Protein AF-A0A8B7JRN9-F1 (afdb_monomer)

Mean predicted aligned error: 21.12 Å

Sequence (255 aa):
LVARPDVVEMHDVTAQDPKLLVHLKATRNSVPVPRHWCFKRKYLQGKRGIEKPPFELPDFIKRTGIQEMREALQEKEEQKTMKSKMREKVRPKMGKIDIDYQKLHDAFFKWQTKPKLTIHGDLYYEHPHHPPTPPHSSETPQLFTVVPEKRTATVGTAMMGSTHIYDMSAVMGRKGPVAEAQGVEVALAPEELELDPTAMTQKYEEHVREQQAQVEKEDFSDMVAEHAAKQKQKKRKAQPQDARGGGKKYKEFKF

Structure (mmCIF, N/CA/C/O backbone):
data_AF-A0A8B7JRN9-F1
#
_entry.id   AF-A0A8B7JRN9-F1
#
loop_
_atom_site.group_PDB
_atom_site.id
_atom_site.type_symbol
_atom_site.label_atom_id
_atom_site.label_alt_id
_atom_site.label_comp_id
_atom_site.label_asym_id
_atom_site.label_entity_id
_atom_site.label_seq_id
_atom_site.pdbx_PDB_ins_code
_atom_site.Cartn_x
_atom_site.Cartn_y
_atom_site.Cartn_z
_atom_site.occupancy
_atom_site.B_iso_or_equiv
_atom_site.auth_seq_id
_atom_site.auth_comp_id
_atom_site.auth_asym_id
_atom_site.auth_atom_id
_atom_site.pdbx_PDB_model_num
ATOM 1 N N . LEU A 1 1 ? 22.068 0.921 -34.828 1.00 73.38 1 LEU A N 1
ATOM 2 C CA . LEU A 1 1 ? 22.711 1.381 -33.571 1.00 73.38 1 LEU A CA 1
ATOM 3 C C . LEU A 1 1 ? 22.083 0.737 -32.337 1.00 73.38 1 LEU A C 1
ATOM 5 O O . LEU A 1 1 ? 22.840 0.301 -31.486 1.00 73.38 1 LEU A O 1
ATOM 9 N N . VAL A 1 2 ? 20.753 0.610 -32.250 1.00 79.69 2 VAL A N 1
ATOM 10 C CA . VAL A 1 2 ? 20.065 -0.096 -31.151 1.00 79.69 2 VAL A CA 1
ATOM 11 C C . VAL A 1 2 ? 18.971 -0.996 -31.737 1.00 79.69 2 VAL A C 1
ATOM 13 O O . VAL A 1 2 ? 18.288 -0.575 -32.665 1.00 79.69 2 VAL A O 1
ATOM 16 N N . ALA A 1 3 ? 18.820 -2.223 -31.225 1.00 84.25 3 ALA A N 1
ATOM 17 C CA . ALA A 1 3 ? 17.81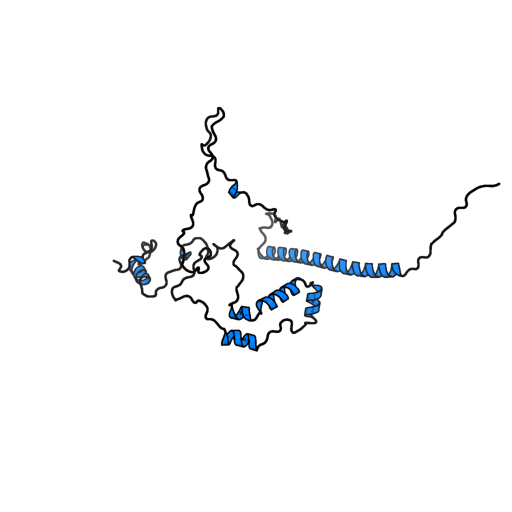6 -3.190 -31.697 1.00 84.25 3 ALA A CA 1
ATOM 18 C C . ALA A 1 3 ? 16.391 -2.903 -31.178 1.00 84.25 3 ALA A C 1
ATOM 20 O O . ALA A 1 3 ? 15.412 -3.269 -31.820 1.00 84.25 3 ALA A O 1
ATOM 21 N N . ARG A 1 4 ? 16.287 -2.241 -30.020 1.00 85.81 4 ARG A N 1
ATOM 22 C CA . ARG A 1 4 ? 15.047 -1.851 -29.339 1.00 85.81 4 ARG A CA 1
ATOM 23 C C . ARG A 1 4 ? 15.038 -0.341 -29.058 1.00 85.81 4 ARG A C 1
ATOM 25 O O . ARG A 1 4 ? 15.559 0.078 -28.029 1.00 85.81 4 ARG A O 1
ATOM 32 N N . PRO A 1 5 ? 14.558 0.498 -29.993 1.00 89.56 5 PRO A N 1
ATOM 33 C CA . PRO A 1 5 ? 14.546 1.952 -29.813 1.00 89.56 5 PRO A CA 1
ATOM 34 C C . PRO A 1 5 ? 13.444 2.444 -28.856 1.00 89.56 5 PRO A C 1
ATOM 36 O O . PRO A 1 5 ? 13.498 3.582 -28.407 1.00 89.56 5 PRO A O 1
ATOM 39 N N . ASP A 1 6 ? 12.470 1.596 -28.520 1.00 90.44 6 ASP A N 1
ATOM 40 C CA . ASP A 1 6 ? 11.339 1.865 -27.622 1.00 90.44 6 ASP A CA 1
ATOM 41 C C . ASP A 1 6 ? 11.748 2.173 -26.174 1.00 90.44 6 ASP A C 1
ATOM 43 O O . ASP A 1 6 ? 11.039 2.890 -25.474 1.00 90.44 6 ASP A O 1
ATOM 47 N N . VAL A 1 7 ? 12.892 1.651 -25.725 1.00 90.12 7 VAL A N 1
ATOM 48 C CA . VAL A 1 7 ? 13.380 1.819 -24.343 1.00 90.12 7 VAL A CA 1
ATOM 49 C C . VAL A 1 7 ? 14.271 3.050 -24.147 1.00 90.12 7 VAL A C 1
ATOM 51 O O . VAL A 1 7 ? 14.764 3.277 -23.042 1.00 90.12 7 VAL A O 1
ATOM 54 N N . VAL A 1 8 ? 14.525 3.811 -25.214 1.00 91.69 8 VAL A N 1
ATOM 55 C CA . VAL A 1 8 ? 15.420 4.972 -25.185 1.00 91.69 8 VAL A CA 1
ATOM 56 C C . VAL A 1 8 ? 14.672 6.182 -24.634 1.00 91.69 8 VAL A C 1
ATOM 58 O O . VAL A 1 8 ? 13.650 6.602 -25.174 1.00 91.69 8 VAL A O 1
ATOM 61 N N . GLU A 1 9 ? 15.206 6.772 -23.573 1.00 91.75 9 GLU A N 1
ATOM 62 C CA . GLU A 1 9 ? 14.661 7.961 -22.924 1.00 91.75 9 GLU A CA 1
ATOM 63 C C . GLU A 1 9 ? 15.524 9.196 -23.210 1.00 91.75 9 GLU A C 1
ATOM 65 O O . GLU A 1 9 ? 16.714 9.104 -23.510 1.00 91.75 9 GLU A O 1
ATOM 70 N N . MET A 1 10 ? 14.939 10.389 -23.050 1.00 90.88 10 MET A N 1
ATOM 71 C CA . MET A 1 10 ? 15.635 11.663 -23.284 1.00 90.88 10 MET A CA 1
ATOM 72 C C . MET A 1 10 ? 16.911 11.817 -22.442 1.00 90.88 10 MET A C 1
ATOM 74 O O . MET A 1 10 ? 17.856 12.464 -22.875 1.00 90.88 10 MET A O 1
ATOM 78 N N . HIS A 1 11 ? 16.957 11.231 -21.244 1.00 91.88 11 HIS A N 1
ATOM 79 C CA . HIS A 1 11 ? 18.109 11.340 -20.346 1.00 91.88 11 HIS A CA 1
ATOM 80 C C . HIS A 1 11 ? 19.284 10.432 -20.754 1.00 91.88 11 HIS A C 1
ATOM 82 O O . HIS A 1 11 ? 20.419 10.690 -20.349 1.00 91.88 11 HIS A O 1
ATOM 88 N N . ASP A 1 12 ? 19.052 9.421 -21.600 1.00 92.25 12 ASP A N 1
ATOM 89 C CA . ASP A 1 12 ? 20.058 8.407 -21.945 1.00 92.25 12 ASP A CA 1
ATOM 90 C C . ASP A 1 12 ? 21.217 8.972 -22.769 1.00 92.25 12 ASP A C 1
ATOM 92 O O . ASP A 1 12 ? 22.336 8.475 -22.676 1.00 92.25 12 ASP A O 1
ATOM 96 N N . VAL A 1 13 ? 20.988 10.059 -23.516 1.00 91.12 13 VAL A N 1
ATOM 97 C CA . VAL A 1 13 ? 22.035 10.741 -24.301 1.00 91.12 13 VAL A CA 1
ATOM 98 C C . VAL A 1 13 ? 23.103 11.407 -23.431 1.00 91.12 13 VAL A C 1
ATOM 100 O O . VAL A 1 13 ? 24.188 11.700 -23.923 1.00 91.12 13 VAL A O 1
ATOM 103 N N . THR A 1 14 ? 22.804 11.648 -22.150 1.00 94.69 14 THR A N 1
ATOM 104 C CA . THR A 1 14 ? 23.729 12.279 -21.192 1.00 94.69 14 THR A CA 1
ATOM 105 C C . THR A 1 14 ? 24.482 11.276 -20.316 1.00 94.69 14 THR A C 1
ATOM 107 O O . THR A 1 14 ? 25.280 11.675 -19.470 1.00 94.69 14 THR A O 1
ATOM 110 N N . ALA A 1 15 ? 24.248 9.973 -20.501 1.00 93.06 15 ALA A N 1
ATOM 111 C CA . ALA A 1 15 ? 24.943 8.927 -19.759 1.00 93.06 15 ALA A CA 1
ATOM 112 C C . ALA A 1 15 ? 26.420 8.805 -20.177 1.00 93.06 15 ALA A C 1
ATOM 114 O O . ALA A 1 15 ? 26.778 9.089 -21.318 1.00 93.06 15 ALA A O 1
ATOM 115 N N . GLN A 1 16 ? 27.272 8.317 -19.266 1.00 95.69 16 GLN A N 1
ATOM 116 C CA . GLN A 1 16 ? 28.697 8.069 -19.547 1.00 95.69 16 GLN A CA 1
ATOM 117 C C . GLN A 1 16 ? 28.905 7.043 -20.675 1.00 95.69 16 GLN A C 1
ATOM 119 O O . GLN A 1 16 ? 29.788 7.221 -21.509 1.00 95.69 16 GLN A O 1
ATOM 124 N N . ASP A 1 17 ? 28.073 5.997 -20.715 1.00 94.75 17 ASP A N 1
ATOM 125 C CA . ASP A 1 17 ? 28.014 5.035 -21.819 1.00 94.75 17 ASP A CA 1
ATOM 126 C C . ASP A 1 17 ? 26.551 4.819 -22.261 1.00 94.75 17 ASP A C 1
ATOM 128 O O . ASP A 1 17 ? 25.829 3.999 -21.678 1.00 94.75 17 ASP A O 1
ATOM 132 N N . PRO A 1 18 ? 26.079 5.550 -23.289 1.00 92.88 18 PRO A N 1
ATOM 133 C CA . PRO A 1 18 ? 24.690 5.479 -23.735 1.00 92.88 18 PRO A CA 1
ATOM 134 C C . PRO A 1 18 ? 24.355 4.154 -24.432 1.00 92.88 18 PRO A C 1
ATOM 136 O O . PRO A 1 18 ? 23.211 3.704 -24.386 1.00 92.88 18 PRO A O 1
ATOM 139 N N . LYS A 1 19 ? 25.329 3.491 -25.074 1.00 91.19 19 LYS A N 1
ATOM 140 C CA . LYS A 1 19 ? 25.079 2.230 -25.791 1.00 91.19 19 LYS A CA 1
ATOM 141 C C . LYS A 1 19 ? 24.902 1.079 -24.807 1.00 91.19 19 LYS A C 1
ATOM 143 O O . LYS A 1 19 ? 23.962 0.298 -24.960 1.00 91.19 19 LYS A O 1
ATOM 148 N N . LEU A 1 20 ? 25.766 0.998 -23.793 1.00 92.25 20 LEU A N 1
ATOM 149 C CA . LEU A 1 20 ? 25.661 -0.006 -22.736 1.00 92.25 20 LEU A CA 1
ATOM 150 C C . LEU A 1 20 ? 24.387 0.184 -21.908 1.00 92.25 20 LEU A C 1
ATOM 152 O O . LEU A 1 20 ? 23.681 -0.789 -21.652 1.00 92.25 20 LEU A O 1
ATOM 156 N N . LEU A 1 21 ? 24.051 1.423 -21.538 1.00 93.12 21 LEU A N 1
ATOM 157 C CA . LEU A 1 21 ? 22.840 1.717 -20.768 1.00 93.12 21 LEU A CA 1
ATOM 158 C C . LEU A 1 21 ? 21.578 1.228 -21.486 1.00 93.12 21 LEU A C 1
ATOM 160 O O . LEU A 1 21 ? 20.756 0.525 -20.899 1.00 93.12 21 LEU A O 1
ATOM 164 N N . VAL A 1 22 ? 21.441 1.560 -22.769 1.00 93.12 22 VAL A N 1
ATOM 165 C CA . VAL A 1 22 ? 20.289 1.142 -23.573 1.00 93.12 22 VAL A CA 1
ATOM 166 C C . VAL A 1 22 ? 20.280 -0.374 -23.785 1.00 93.12 22 VAL A C 1
ATOM 168 O O . VAL A 1 22 ? 19.212 -0.985 -23.765 1.00 93.12 22 VAL A O 1
ATOM 171 N N . HIS A 1 23 ? 21.450 -1.008 -23.919 1.00 92.94 23 HIS A N 1
ATOM 172 C CA . HIS A 1 23 ? 21.549 -2.466 -23.964 1.00 92.94 23 HIS A CA 1
ATOM 173 C C . HIS A 1 23 ? 21.010 -3.111 -22.678 1.00 92.94 23 HIS A C 1
ATOM 175 O O . HIS A 1 23 ? 20.195 -4.026 -22.760 1.00 92.94 23 HIS A O 1
ATOM 181 N N . LEU A 1 24 ? 21.379 -2.586 -21.505 1.00 92.75 24 LEU A N 1
ATOM 182 C CA . LEU A 1 24 ? 20.895 -3.070 -20.209 1.00 92.75 24 LEU A CA 1
ATOM 183 C C . LEU A 1 24 ? 19.393 -2.831 -20.010 1.00 92.75 24 LEU A C 1
ATOM 185 O O . LEU A 1 24 ? 18.693 -3.729 -19.541 1.00 92.75 24 LEU A O 1
ATOM 189 N N . LYS A 1 25 ? 18.878 -1.662 -20.412 1.00 91.94 25 LYS A N 1
ATOM 190 C CA . LYS A 1 25 ? 17.433 -1.376 -20.403 1.00 91.94 25 LYS A CA 1
ATOM 191 C C . LYS A 1 25 ? 16.653 -2.337 -21.305 1.00 91.94 25 LYS A C 1
ATOM 193 O O . LYS A 1 25 ? 15.551 -2.741 -20.956 1.00 91.94 25 LYS A O 1
ATOM 198 N N . ALA A 1 26 ? 17.227 -2.736 -22.440 1.00 92.56 26 ALA A N 1
ATOM 199 C CA . ALA A 1 26 ? 16.608 -3.668 -23.381 1.00 92.56 26 ALA A CA 1
ATOM 200 C C . ALA A 1 26 ? 16.732 -5.151 -22.973 1.00 92.56 26 ALA A C 1
ATOM 202 O O . ALA A 1 26 ? 16.100 -6.006 -23.605 1.00 92.56 26 ALA A O 1
ATOM 203 N N . THR A 1 27 ? 17.538 -5.476 -21.955 1.00 92.75 27 THR A N 1
ATOM 204 C CA . THR A 1 27 ? 17.726 -6.852 -21.484 1.00 92.75 27 THR A CA 1
ATOM 205 C C . THR A 1 27 ? 16.409 -7.451 -21.0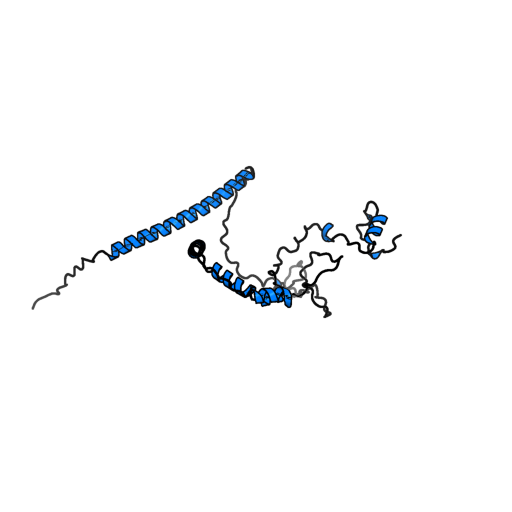02 1.00 92.75 27 THR A C 1
ATOM 207 O O . THR A 1 27 ? 15.604 -6.810 -20.328 1.00 92.75 27 THR A O 1
ATOM 210 N N . ARG A 1 28 ? 16.186 -8.722 -21.338 1.00 91.75 28 ARG A N 1
ATOM 211 C CA . ARG A 1 28 ? 14.976 -9.451 -20.961 1.00 91.75 28 ARG A CA 1
ATOM 212 C C . ARG A 1 28 ? 14.814 -9.511 -19.438 1.00 91.75 28 ARG A C 1
ATOM 214 O O . ARG A 1 28 ? 15.755 -9.853 -18.731 1.00 91.75 28 ARG A O 1
ATOM 221 N N . ASN A 1 29 ? 13.589 -9.262 -18.972 1.00 91.75 29 ASN A N 1
ATOM 222 C CA . ASN A 1 29 ? 13.198 -9.269 -17.558 1.00 91.75 29 ASN A CA 1
ATOM 223 C C . ASN A 1 29 ? 13.933 -8.220 -16.699 1.00 91.75 29 ASN A C 1
ATOM 225 O O . ASN A 1 29 ? 13.972 -8.358 -15.478 1.00 91.75 29 ASN A O 1
ATOM 229 N N . SER A 1 30 ? 14.513 -7.181 -17.310 1.00 91.50 30 SER A N 1
ATOM 230 C CA . SER A 1 30 ? 14.988 -6.020 -16.561 1.00 91.50 30 SER A CA 1
ATOM 231 C C . SER A 1 30 ? 13.791 -5.195 -16.071 1.00 91.50 30 SER A C 1
ATOM 233 O O . SER A 1 30 ? 12.768 -5.076 -16.750 1.00 91.50 30 SER A O 1
ATOM 235 N N . VAL A 1 31 ? 13.905 -4.644 -14.864 1.00 91.69 31 VAL A N 1
ATOM 236 C CA . VAL A 1 31 ? 12.899 -3.745 -14.288 1.00 91.69 31 VAL A CA 1
ATOM 237 C C . VAL A 1 31 ? 13.417 -2.312 -14.430 1.00 91.69 31 VAL A C 1
ATOM 239 O O . VAL A 1 31 ? 14.543 -2.044 -14.001 1.00 91.69 31 VAL A O 1
ATOM 242 N N . PRO A 1 32 ? 12.651 -1.386 -15.037 1.00 91.62 32 PRO A N 1
ATOM 243 C CA . PRO A 1 32 ? 13.115 -0.024 -15.270 1.00 91.62 32 PRO A CA 1
ATOM 244 C C . PRO A 1 32 ? 13.246 0.762 -13.961 1.00 91.62 32 PRO A C 1
ATOM 246 O O . PRO A 1 32 ? 12.611 0.458 -12.950 1.00 91.62 32 PRO A O 1
ATOM 249 N N . VAL A 1 33 ? 14.047 1.826 -13.987 1.00 91.69 33 VAL A N 1
ATOM 250 C CA . VAL A 1 33 ? 14.212 2.714 -12.829 1.00 91.69 33 VAL A CA 1
ATOM 251 C C . VAL A 1 33 ? 12.880 3.428 -12.518 1.00 91.69 33 VAL A C 1
ATOM 253 O O . VAL A 1 33 ? 12.230 3.940 -13.434 1.00 91.69 33 VAL A O 1
ATOM 256 N N . PRO A 1 34 ? 12.440 3.507 -11.245 1.00 91.44 34 PRO A N 1
ATOM 257 C CA . PRO A 1 34 ? 11.189 4.173 -10.889 1.00 91.44 34 PRO A CA 1
ATOM 258 C C . PRO A 1 34 ? 11.150 5.657 -11.283 1.00 91.44 34 PRO A C 1
ATOM 260 O O . PRO A 1 34 ? 11.996 6.433 -10.858 1.00 91.44 34 PRO A O 1
ATOM 263 N N . ARG A 1 35 ? 10.104 6.082 -12.007 1.00 86.94 35 ARG A N 1
ATOM 264 C CA . ARG A 1 35 ? 9.930 7.434 -12.587 1.00 86.94 35 ARG A CA 1
ATOM 265 C C . ARG A 1 35 ? 10.144 8.622 -11.644 1.00 86.94 35 ARG A C 1
ATOM 267 O O . ARG A 1 35 ? 10.448 9.711 -12.110 1.00 86.94 35 ARG A O 1
ATOM 274 N N . HIS A 1 36 ? 9.971 8.440 -10.338 1.00 90.25 36 HIS A N 1
ATOM 275 C CA . HIS A 1 36 ? 10.098 9.529 -9.371 1.00 90.25 36 HIS A CA 1
ATOM 276 C C . HIS A 1 36 ? 11.555 9.937 -9.084 1.00 90.25 36 HIS A C 1
ATOM 278 O O . HIS A 1 36 ? 11.763 10.910 -8.367 1.00 90.25 36 HIS A O 1
ATOM 284 N N . TRP A 1 37 ? 12.556 9.240 -9.641 1.00 91.31 37 TRP A N 1
ATOM 285 C CA . TRP A 1 37 ? 13.978 9.562 -9.457 1.00 91.31 37 TRP A CA 1
ATOM 286 C C . TRP A 1 37 ? 14.346 10.980 -9.923 1.00 91.31 37 TRP A C 1
ATOM 288 O O . TRP A 1 37 ? 15.195 11.626 -9.317 1.00 91.31 37 TRP A O 1
ATOM 298 N N . CYS A 1 38 ? 13.695 11.476 -10.979 1.00 90.38 38 CYS A N 1
ATOM 299 C CA . CYS A 1 38 ? 13.938 12.805 -11.541 1.00 90.38 38 CYS A CA 1
ATOM 300 C C . CYS A 1 38 ? 12.928 13.859 -11.059 1.00 90.38 38 CYS A C 1
ATOM 302 O O . CYS A 1 38 ? 12.935 14.997 -11.534 1.00 90.38 38 CYS A O 1
ATOM 304 N N . PHE A 1 39 ? 12.032 13.506 -10.130 1.00 90.38 39 PHE A N 1
ATOM 305 C CA . PHE A 1 39 ? 11.031 14.437 -9.620 1.00 90.38 39 PHE A CA 1
ATOM 306 C C . PHE A 1 39 ? 11.606 15.289 -8.488 1.00 90.38 39 PHE A C 1
ATOM 308 O O . PHE A 1 39 ? 12.302 14.806 -7.603 1.00 90.38 39 PHE A O 1
ATOM 315 N N . LYS A 1 40 ? 11.253 16.582 -8.476 1.00 89.50 40 LYS A N 1
ATOM 316 C CA . LYS A 1 40 ? 11.651 17.509 -7.399 1.00 89.50 40 LYS A CA 1
ATOM 317 C C . LYS A 1 40 ? 10.952 17.214 -6.066 1.00 89.50 40 LYS A C 1
ATOM 319 O O . LYS A 1 40 ? 11.433 17.610 -5.010 1.00 89.50 40 LYS A O 1
ATOM 324 N N . ARG A 1 41 ? 9.778 16.578 -6.112 1.00 88.00 41 ARG A N 1
ATOM 325 C CA . ARG A 1 41 ? 8.978 16.238 -4.927 1.00 88.00 41 ARG A CA 1
ATOM 326 C C . ARG A 1 41 ? 9.479 14.924 -4.341 1.00 88.00 41 ARG A C 1
ATOM 328 O O . ARG A 1 41 ? 9.750 13.997 -5.100 1.00 88.00 41 ARG A O 1
ATOM 335 N N . LYS A 1 42 ? 9.530 14.811 -3.007 1.00 87.81 42 LYS A N 1
ATOM 336 C CA . LYS A 1 42 ? 9.829 13.513 -2.389 1.00 87.81 42 LYS A CA 1
ATOM 337 C C . LYS A 1 42 ? 8.676 12.546 -2.663 1.00 87.81 42 LYS A C 1
ATOM 339 O O . LYS A 1 42 ? 7.512 12.951 -2.704 1.00 87.81 42 LYS A O 1
ATOM 344 N N . TYR A 1 43 ? 9.019 11.275 -2.829 1.00 87.12 43 TYR A N 1
ATOM 345 C CA . TYR A 1 43 ? 8.066 10.200 -3.076 1.00 87.12 43 TYR A CA 1
ATOM 346 C C . TYR A 1 43 ? 6.919 10.207 -2.045 1.00 87.12 43 TYR A C 1
ATOM 348 O O . TYR A 1 43 ? 7.169 10.373 -0.851 1.00 87.12 43 TYR A O 1
ATOM 356 N N . LEU A 1 44 ? 5.670 10.052 -2.504 1.00 85.25 44 LEU A N 1
ATOM 357 C CA . LEU A 1 44 ? 4.430 10.040 -1.703 1.00 85.25 44 LEU A CA 1
ATOM 358 C C . LEU A 1 44 ? 4.005 11.385 -1.082 1.00 85.25 44 LEU A C 1
ATOM 360 O O . LEU A 1 44 ? 2.962 11.456 -0.430 1.00 85.25 44 LEU A O 1
ATOM 364 N N . GLN A 1 45 ? 4.746 12.476 -1.306 1.00 84.75 45 GLN A N 1
ATOM 365 C CA . GLN A 1 45 ? 4.341 13.816 -0.850 1.00 84.75 45 GLN A CA 1
ATOM 366 C C . GLN A 1 45 ? 3.298 14.492 -1.759 1.00 84.75 45 GLN A C 1
ATOM 368 O O . GLN A 1 45 ? 2.785 15.564 -1.429 1.00 84.75 45 GLN A O 1
ATOM 373 N N . GLY A 1 46 ? 2.982 13.893 -2.906 1.00 78.69 46 GLY A N 1
ATOM 374 C CA . GLY A 1 46 ? 1.827 14.181 -3.761 1.00 78.69 46 GLY A CA 1
ATOM 375 C C . GLY A 1 46 ? 0.488 14.008 -3.068 1.00 78.69 46 GLY A C 1
ATOM 376 O O . GLY A 1 46 ? -0.424 14.785 -3.325 1.00 78.69 46 GLY A O 1
ATOM 377 N N . LYS A 1 47 ? 0.393 13.036 -2.157 1.00 73.12 47 LYS A N 1
ATOM 378 C CA . LYS A 1 47 ? -0.864 12.617 -1.517 1.00 73.12 47 LYS A CA 1
ATOM 379 C C . LYS A 1 47 ? -1.273 13.432 -0.285 1.00 73.12 47 LYS A C 1
ATOM 381 O O . LYS A 1 47 ? -2.223 13.057 0.397 1.00 73.12 47 LYS A O 1
ATOM 386 N N . ARG A 1 48 ? -0.595 14.545 0.020 1.00 66.62 48 ARG A N 1
ATOM 387 C CA . ARG A 1 48 ? -1.005 15.435 1.122 1.00 66.62 48 ARG A CA 1
ATOM 388 C C . ARG A 1 48 ? -2.380 16.030 0.788 1.00 66.62 48 ARG A C 1
ATOM 390 O O . ARG A 1 48 ? -2.494 16.779 -0.174 1.00 66.62 48 ARG A O 1
ATOM 397 N N . GLY A 1 49 ? -3.404 15.667 1.560 1.00 70.94 49 GLY A N 1
ATOM 398 C CA . GLY A 1 49 ? -4.791 16.120 1.373 1.00 70.94 49 GLY A CA 1
ATOM 399 C C . GLY A 1 49 ? -5.745 15.081 0.772 1.00 70.94 49 GLY A C 1
ATOM 400 O O . GLY A 1 49 ? -6.941 15.337 0.717 1.00 70.94 49 GLY A O 1
ATOM 401 N N . ILE A 1 50 ? -5.250 13.909 0.360 1.00 74.88 50 ILE A N 1
ATOM 402 C CA . ILE A 1 50 ? -6.100 12.773 -0.017 1.00 74.88 50 ILE A CA 1
ATOM 403 C C . ILE A 1 50 ? -6.193 11.850 1.194 1.00 74.88 50 ILE A C 1
ATOM 405 O O . ILE A 1 50 ? -5.190 11.268 1.613 1.00 74.88 50 ILE A O 1
ATOM 409 N N . GLU A 1 51 ? -7.388 11.727 1.763 1.00 75.75 51 GLU A N 1
ATOM 410 C CA . GLU A 1 51 ? -7.626 10.822 2.880 1.00 75.75 51 GLU A CA 1
ATOM 411 C C . GLU A 1 51 ? -7.606 9.375 2.384 1.00 75.75 51 GLU A C 1
ATOM 413 O O . GLU A 1 51 ? -8.401 8.961 1.540 1.00 75.75 51 GLU A O 1
ATOM 418 N N . LYS A 1 52 ? -6.639 8.604 2.882 1.00 85.19 52 LYS A N 1
ATOM 419 C CA . LYS A 1 52 ? -6.550 7.175 2.598 1.00 85.19 52 LYS A CA 1
ATOM 420 C C . LYS A 1 52 ? -7.670 6.473 3.374 1.00 85.19 52 LYS A C 1
ATOM 422 O O . LYS A 1 52 ? -7.715 6.650 4.592 1.00 85.19 52 LYS A O 1
ATOM 427 N N . PRO A 1 53 ? -8.512 5.643 2.729 1.00 86.19 53 PRO A N 1
ATOM 428 C CA . PRO A 1 53 ? -9.520 4.891 3.460 1.00 86.19 53 PRO A CA 1
ATOM 429 C C . PRO A 1 53 ? -8.858 3.986 4.514 1.00 86.19 53 PRO A C 1
ATOM 431 O O . PRO A 1 53 ? -7.724 3.522 4.304 1.00 86.19 53 PRO A O 1
ATOM 434 N N . PRO A 1 54 ? -9.551 3.714 5.633 1.00 90.00 54 PRO A N 1
ATOM 435 C CA . PRO A 1 54 ? -9.094 2.754 6.625 1.00 90.00 54 PRO A CA 1
ATOM 436 C C . PRO A 1 54 ? -8.817 1.385 6.004 1.00 90.00 54 PRO A C 1
ATOM 438 O O . PRO A 1 54 ? -9.303 1.045 4.924 1.00 90.00 54 PRO A O 1
ATOM 441 N N . PHE A 1 55 ? -8.006 0.587 6.692 1.00 91.88 55 PHE A N 1
ATOM 442 C CA . PHE A 1 55 ? -7.677 -0.746 6.215 1.00 91.88 55 PHE A CA 1
ATOM 443 C C . PHE A 1 55 ? -8.926 -1.629 6.135 1.00 91.88 55 PHE A C 1
ATOM 445 O O . PHE A 1 55 ? -9.661 -1.774 7.109 1.00 91.88 55 PHE A O 1
ATOM 452 N N . GLU A 1 56 ? -9.123 -2.256 4.980 1.00 91.19 56 GLU A N 1
ATOM 453 C CA . GLU A 1 56 ? -10.221 -3.180 4.755 1.00 91.19 56 GLU A CA 1
ATOM 454 C C . GLU A 1 56 ? -9.765 -4.623 4.997 1.00 91.19 56 GLU A C 1
ATOM 456 O O . GLU A 1 56 ? -8.846 -5.125 4.345 1.00 91.19 56 GLU A O 1
ATOM 461 N N . LEU A 1 57 ? -10.417 -5.305 5.940 1.00 92.88 57 LEU A N 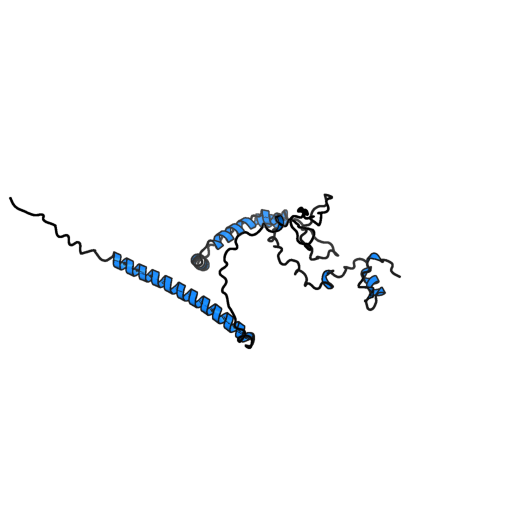1
ATOM 462 C CA . LEU A 1 57 ? -10.145 -6.714 6.217 1.00 92.88 57 LEU A CA 1
ATOM 463 C C . LEU A 1 57 ? -10.565 -7.604 5.027 1.00 92.88 57 LEU A C 1
ATOM 465 O O . LEU A 1 57 ? -11.621 -7.374 4.438 1.00 92.88 57 LEU A O 1
ATOM 469 N N . PRO A 1 58 ? -9.805 -8.663 4.697 1.00 94.19 58 PRO A N 1
ATOM 470 C CA . PRO A 1 58 ? -10.239 -9.656 3.718 1.00 94.19 58 PRO A CA 1
ATOM 471 C C . PRO A 1 58 ? -11.576 -10.306 4.099 1.00 94.19 58 PRO A C 1
ATOM 473 O O . PRO A 1 58 ? -11.830 -10.567 5.278 1.00 94.19 58 PRO A O 1
ATOM 476 N N . ASP A 1 59 ? -12.399 -10.640 3.104 1.00 91.62 59 ASP A N 1
ATOM 477 C CA . ASP A 1 59 ? -13.778 -11.111 3.307 1.00 91.62 59 ASP A CA 1
ATOM 478 C C . ASP A 1 59 ? -13.888 -12.324 4.239 1.00 91.62 59 ASP A C 1
ATOM 480 O O . ASP A 1 59 ? -14.776 -12.384 5.090 1.00 91.62 59 ASP A O 1
ATOM 484 N N . PHE A 1 60 ? -12.968 -13.285 4.127 1.00 93.50 60 PHE A N 1
ATOM 485 C CA . PHE A 1 60 ? -12.959 -14.476 4.981 1.00 93.50 60 PHE A CA 1
ATOM 486 C C . PHE A 1 60 ? -12.671 -14.149 6.456 1.00 93.50 60 PHE A C 1
ATOM 488 O O . PHE A 1 60 ? -13.189 -14.828 7.340 1.00 93.50 60 PHE A O 1
ATOM 495 N N . ILE A 1 61 ? -11.924 -13.073 6.736 1.00 93.06 61 ILE A N 1
ATOM 496 C CA . ILE A 1 61 ? -11.690 -12.574 8.098 1.00 93.06 61 ILE A CA 1
ATOM 497 C C . ILE A 1 61 ? -12.880 -11.738 8.564 1.00 93.06 61 ILE A C 1
ATOM 499 O O . ILE A 1 61 ? -13.327 -11.911 9.696 1.00 93.06 61 ILE A O 1
ATOM 503 N N . LYS A 1 62 ? -13.453 -10.886 7.706 1.00 93.19 62 LYS A N 1
ATOM 504 C CA . LYS A 1 62 ? -14.654 -10.100 8.041 1.00 93.19 62 LYS A CA 1
ATOM 505 C C . LYS A 1 62 ? -15.819 -10.984 8.480 1.00 93.19 62 LYS A C 1
ATOM 507 O O . LYS A 1 62 ? -16.438 -10.715 9.503 1.00 93.19 62 LYS A O 1
ATOM 512 N N . ARG A 1 63 ? -16.046 -12.105 7.785 1.00 91.25 63 ARG A N 1
ATOM 513 C CA . ARG A 1 63 ? -17.093 -13.095 8.114 1.00 91.25 63 ARG A CA 1
ATOM 514 C C . ARG A 1 63 ? -16.946 -13.732 9.500 1.00 91.25 63 ARG A C 1
ATOM 516 O O . ARG A 1 63 ? -17.913 -14.287 10.023 1.00 91.25 63 ARG A O 1
ATOM 523 N N . THR A 1 64 ? -15.771 -13.655 10.131 1.00 93.25 64 THR A N 1
ATOM 524 C CA . THR A 1 64 ? -15.621 -14.098 11.527 1.00 93.25 64 THR A CA 1
ATOM 525 C C . THR A 1 64 ? -16.440 -13.235 12.493 1.00 93.25 64 THR A C 1
ATOM 527 O O . THR A 1 64 ? -16.805 -13.724 13.561 1.00 93.25 64 THR A O 1
ATOM 530 N N . GLY A 1 65 ? -16.796 -12.003 12.105 1.00 91.94 65 GLY A N 1
ATOM 531 C CA . GLY A 1 65 ? -17.479 -11.020 12.952 1.00 91.94 65 GLY A CA 1
ATOM 532 C C . GLY A 1 65 ? -16.528 -10.263 13.885 1.00 91.94 65 GLY A C 1
ATOM 533 O O . GLY A 1 65 ? -16.970 -9.487 14.725 1.00 91.94 65 GLY A O 1
ATOM 534 N N . ILE A 1 66 ? -15.209 -10.468 13.754 1.00 92.38 66 ILE A N 1
ATOM 535 C CA . ILE A 1 66 ? -14.214 -9.812 14.613 1.00 92.38 66 ILE A CA 1
ATOM 536 C C . ILE A 1 66 ? -14.236 -8.286 14.485 1.00 92.38 66 ILE A C 1
ATOM 538 O O . ILE A 1 66 ? -13.935 -7.597 15.457 1.00 92.38 66 ILE A O 1
ATOM 542 N N . GLN A 1 67 ? -14.573 -7.769 13.301 1.00 93.44 67 GLN A N 1
ATOM 543 C CA . GLN A 1 67 ? -14.620 -6.335 13.040 1.00 93.44 67 GLN A CA 1
ATOM 544 C C . GLN A 1 67 ? -15.704 -5.667 13.899 1.00 93.44 67 GLN A C 1
ATOM 546 O O . GLN A 1 67 ? -15.378 -4.834 14.737 1.00 93.44 67 GLN A O 1
ATOM 551 N N . GLU A 1 68 ? -16.945 -6.143 13.800 1.00 92.56 68 GLU A N 1
ATOM 552 C CA . GLU A 1 68 ? -18.094 -5.644 14.571 1.00 92.56 68 GLU A CA 1
ATOM 553 C C . GLU A 1 68 ? -17.870 -5.769 16.088 1.00 92.56 68 GLU A C 1
ATOM 555 O O . GLU A 1 68 ? -18.112 -4.834 16.850 1.00 92.56 68 GLU A O 1
ATOM 560 N N . MET A 1 69 ? -17.336 -6.912 16.541 1.00 91.62 69 MET A N 1
ATOM 561 C CA . MET A 1 69 ? -17.059 -7.159 17.962 1.00 91.62 69 MET A CA 1
ATOM 562 C C . MET A 1 69 ? -16.003 -6.199 18.526 1.00 91.62 69 MET A C 1
ATOM 564 O O . MET A 1 69 ? -16.099 -5.790 19.685 1.00 91.62 69 MET A O 1
ATOM 568 N N . ARG A 1 70 ? -14.982 -5.847 17.731 1.00 92.62 70 ARG A N 1
ATOM 569 C CA . ARG A 1 70 ? -13.933 -4.899 18.136 1.00 92.62 70 ARG A CA 1
ATOM 570 C C . ARG A 1 70 ? -14.413 -3.454 18.068 1.00 92.62 70 ARG A C 1
ATOM 572 O O . ARG A 1 70 ? -14.125 -2.713 19.002 1.00 92.62 70 ARG A O 1
ATOM 579 N N . GLU A 1 71 ? -15.164 -3.082 17.034 1.00 93.44 71 GLU A N 1
ATOM 580 C CA . GLU A 1 71 ? -15.763 -1.748 16.890 1.00 93.44 71 GLU A CA 1
ATOM 581 C C . GLU A 1 71 ? -16.703 -1.447 18.068 1.00 93.44 71 GLU A C 1
ATOM 583 O O . GLU A 1 71 ? -16.508 -0.461 18.778 1.00 93.44 71 GLU A O 1
ATOM 588 N N . ALA A 1 72 ? -17.609 -2.370 18.408 1.00 93.06 72 ALA A N 1
ATOM 589 C CA . ALA A 1 72 ? -18.506 -2.219 19.556 1.00 93.06 72 ALA A CA 1
ATOM 590 C C . ALA A 1 72 ? -17.764 -2.122 20.906 1.00 93.06 72 ALA A C 1
ATOM 592 O O . ALA A 1 72 ? -18.264 -1.537 21.873 1.00 93.06 72 ALA A O 1
ATOM 593 N N . LEU A 1 73 ? -16.577 -2.725 21.015 1.00 91.06 73 LEU A N 1
ATOM 594 C CA . LEU A 1 73 ? -15.735 -2.613 22.206 1.00 91.06 73 LEU A CA 1
ATOM 595 C C . LEU A 1 73 ? -15.036 -1.264 22.287 1.00 91.06 73 LEU A C 1
ATOM 597 O O . LEU A 1 73 ? -14.965 -0.687 23.372 1.00 91.06 73 LEU A O 1
ATOM 601 N N . GLN A 1 74 ? -14.542 -0.778 21.154 1.00 92.44 74 GLN A N 1
ATOM 602 C CA . GLN A 1 74 ? -13.899 0.518 21.047 1.00 92.44 74 GLN A CA 1
ATOM 603 C C . GLN A 1 74 ? -14.883 1.639 21.397 1.00 92.44 74 GLN A C 1
ATOM 605 O O . GLN A 1 74 ? -14.580 2.449 22.270 1.00 92.44 74 GLN A O 1
ATOM 610 N N . GLU A 1 75 ? -16.104 1.599 20.859 1.00 93.81 75 GLU A N 1
ATOM 611 C CA . GLU A 1 75 ? -17.175 2.542 21.213 1.00 93.81 75 GLU A CA 1
ATOM 612 C C . GLU A 1 75 ? -17.490 2.515 22.718 1.00 93.81 75 GLU A C 1
ATOM 614 O O . GLU A 1 75 ? -17.605 3.555 23.373 1.00 93.81 75 GLU A O 1
ATOM 619 N N . LYS A 1 76 ? -17.562 1.318 23.316 1.00 91.69 76 LYS A N 1
ATOM 620 C CA . LYS A 1 76 ? -17.756 1.168 24.767 1.00 91.69 76 LYS A CA 1
ATOM 621 C C . LYS A 1 76 ? -16.575 1.689 25.584 1.00 91.69 76 LYS A C 1
ATOM 623 O O . LYS A 1 76 ? -16.776 2.069 26.735 1.00 91.69 76 LYS A O 1
ATOM 628 N N . GLU A 1 77 ? -15.349 1.659 25.071 1.00 90.19 77 GLU A N 1
ATOM 629 C CA . GLU A 1 77 ? -14.169 2.188 25.765 1.00 90.19 77 GLU A CA 1
ATOM 630 C C . GLU A 1 77 ? -14.005 3.700 25.603 1.00 90.19 77 GLU A C 1
ATOM 632 O O . GLU A 1 77 ? -13.523 4.355 26.532 1.00 90.19 77 GLU A O 1
ATOM 637 N N . GLU A 1 78 ? -14.467 4.273 24.497 1.00 93.94 78 GLU A N 1
ATOM 638 C CA . GLU A 1 78 ? -14.544 5.722 24.294 1.00 93.94 78 GLU A CA 1
ATOM 639 C C . GLU A 1 78 ? -15.592 6.365 25.208 1.00 93.94 78 GLU A C 1
ATOM 641 O O . GLU A 1 78 ? -15.325 7.399 25.816 1.00 93.94 78 GLU A O 1
ATOM 646 N N . GLN A 1 79 ? -16.728 5.697 25.433 1.00 94.12 79 GLN A N 1
ATOM 647 C CA . GLN A 1 79 ? -17.768 6.166 26.361 1.00 94.12 79 GLN A CA 1
ATOM 648 C C . GLN A 1 79 ? -17.375 6.065 27.848 1.00 94.12 79 GLN A C 1
ATOM 650 O O . GLN A 1 79 ? -18.018 6.664 28.715 1.00 94.12 79 GLN A O 1
ATOM 655 N N . LYS A 1 80 ? -16.336 5.295 28.197 1.00 92.50 80 LYS A N 1
ATOM 656 C CA . LYS A 1 80 ? -15.911 5.120 29.594 1.00 92.50 80 LYS A CA 1
ATOM 657 C C . LYS A 1 80 ? -15.097 6.311 30.087 1.00 92.50 80 LYS A C 1
ATOM 659 O O . LYS A 1 80 ? -14.059 6.659 29.530 1.00 92.50 80 LYS A O 1
ATOM 664 N N . THR A 1 81 ? -15.486 6.828 31.250 1.00 94.94 81 THR A N 1
ATOM 665 C CA . THR A 1 81 ? -14.726 7.863 31.964 1.00 94.94 81 THR A CA 1
ATOM 666 C C . THR A 1 81 ? -13.360 7.356 32.439 1.00 94.94 81 THR A C 1
ATOM 668 O O . THR A 1 81 ? -13.184 6.166 32.727 1.00 94.94 81 THR A O 1
ATOM 671 N N . MET A 1 82 ? -12.399 8.271 32.618 1.00 89.94 82 MET A N 1
ATOM 672 C CA . MET A 1 82 ? -11.053 7.959 33.135 1.00 89.94 82 MET A CA 1
ATOM 673 C C . MET A 1 82 ? -11.090 7.222 34.483 1.00 89.94 82 MET A C 1
ATOM 675 O O . MET A 1 82 ? -10.345 6.265 34.701 1.00 89.94 82 MET A O 1
ATOM 679 N N . LYS A 1 83 ? -12.041 7.575 35.359 1.00 93.19 83 LYS A N 1
ATOM 680 C CA . LYS A 1 83 ? -12.286 6.877 36.632 1.00 93.19 83 LYS A CA 1
ATOM 681 C C . LYS A 1 83 ? -12.727 5.422 36.436 1.00 93.19 83 LYS A C 1
ATOM 683 O O . LYS A 1 83 ? -12.308 4.546 37.195 1.00 93.19 83 LYS A O 1
ATOM 688 N N . SER A 1 84 ? -13.565 5.150 35.432 1.00 89.62 84 SER A N 1
ATOM 689 C CA . SER A 1 84 ? -13.978 3.784 35.088 1.00 89.62 84 SER A CA 1
ATOM 690 C C . SER A 1 84 ? -12.814 2.983 34.507 1.00 89.62 84 SER A C 1
ATOM 692 O O . SER A 1 84 ? -12.605 1.844 34.923 1.00 89.62 84 SER A O 1
ATOM 694 N N . LYS A 1 85 ? -12.015 3.591 33.620 1.00 92.25 85 LYS A N 1
ATOM 695 C CA . LYS A 1 85 ? -10.807 2.975 33.046 1.00 92.25 85 LYS A CA 1
ATOM 696 C C . LYS A 1 85 ? -9.798 2.589 34.137 1.00 92.25 85 LYS A C 1
ATOM 698 O O . LYS A 1 85 ? -9.323 1.456 34.152 1.00 92.25 85 LYS A O 1
ATOM 703 N N . MET A 1 86 ? -9.547 3.467 35.113 1.00 92.38 86 MET A N 1
ATOM 704 C CA . MET A 1 86 ? -8.629 3.186 36.228 1.00 92.38 86 MET A CA 1
ATOM 705 C C . MET A 1 86 ? -9.126 2.049 37.136 1.00 92.38 86 MET A C 1
ATOM 707 O O . MET A 1 86 ? -8.344 1.205 37.569 1.00 92.38 86 MET A O 1
ATOM 711 N N . ARG A 1 87 ? -10.439 1.966 37.390 1.00 91.75 87 ARG A N 1
ATOM 712 C CA . ARG A 1 87 ? -11.032 0.858 38.161 1.00 91.75 87 ARG A CA 1
ATOM 713 C C . ARG A 1 87 ? -10.920 -0.477 37.427 1.00 91.75 87 ARG A C 1
ATOM 715 O O . ARG A 1 87 ? -10.608 -1.490 38.049 1.00 91.75 87 ARG A O 1
ATOM 722 N N . GLU A 1 88 ? -11.190 -0.477 36.126 1.00 88.81 88 GLU A N 1
ATOM 723 C CA . GLU A 1 88 ? -11.140 -1.670 35.279 1.00 88.81 88 GLU A CA 1
ATOM 724 C C . GLU A 1 88 ? -9.703 -2.177 35.089 1.00 88.81 88 GLU A C 1
ATOM 726 O O . GLU A 1 88 ? -9.498 -3.382 35.003 1.00 88.81 88 GLU A O 1
ATOM 731 N N . LYS A 1 89 ? -8.702 -1.287 35.142 1.00 91.44 89 LYS A N 1
ATOM 732 C CA . LYS A 1 89 ? -7.279 -1.657 35.177 1.00 91.44 89 LYS A CA 1
ATOM 733 C C . LYS A 1 89 ? -6.911 -2.469 36.425 1.00 91.44 89 LYS A C 1
ATOM 735 O O . LYS A 1 89 ? -6.130 -3.407 36.328 1.00 91.44 89 LYS A O 1
ATOM 740 N N . VAL A 1 90 ? -7.475 -2.126 37.587 1.00 93.44 90 VAL A N 1
ATOM 741 C CA . VAL A 1 90 ? -7.217 -2.834 38.858 1.00 93.44 90 VAL A CA 1
ATOM 742 C C . VAL A 1 90 ? -8.047 -4.117 38.974 1.00 93.44 90 VAL A C 1
ATOM 744 O O . VAL A 1 90 ? -7.603 -5.093 39.571 1.00 93.44 90 VAL A O 1
ATOM 747 N N . ARG A 1 91 ? -9.266 -4.130 38.420 1.00 90.25 91 ARG A N 1
ATOM 748 C CA . ARG A 1 91 ? -10.169 -5.293 38.436 1.00 90.25 91 ARG A CA 1
ATOM 749 C C . ARG A 1 91 ? -10.698 -5.555 37.022 1.00 90.25 91 ARG A C 1
ATOM 751 O O . ARG A 1 91 ? -11.810 -5.115 36.707 1.00 90.25 91 ARG A O 1
ATOM 758 N N . PRO A 1 92 ? -9.916 -6.239 36.170 1.00 89.06 92 PRO A N 1
ATOM 759 C CA . PRO A 1 92 ? -10.303 -6.484 34.790 1.00 89.06 92 PRO A CA 1
ATOM 760 C C . PRO A 1 92 ? -11.477 -7.458 34.708 1.00 89.06 92 PRO A C 1
ATOM 762 O O . PRO A 1 92 ? -11.544 -8.455 35.428 1.00 89.06 92 PRO A O 1
ATOM 765 N N . LYS A 1 93 ? -12.403 -7.173 33.790 1.00 85.44 93 LYS A N 1
ATOM 766 C CA . LYS A 1 93 ? -13.442 -8.120 33.378 1.00 85.44 93 LYS A CA 1
ATOM 767 C C . LYS A 1 93 ? -12.916 -8.911 32.184 1.00 85.44 93 LYS A C 1
ATOM 769 O O . LYS A 1 93 ? -12.740 -8.347 31.105 1.00 85.44 93 LYS A O 1
ATOM 774 N N . MET A 1 94 ? -12.622 -10.187 32.413 1.00 85.50 94 MET A N 1
ATOM 775 C CA . MET A 1 94 ? -12.178 -11.125 31.379 1.00 85.50 94 MET A CA 1
ATOM 776 C C . MET A 1 94 ? -13.334 -11.472 30.426 1.00 85.50 94 MET A C 1
ATOM 778 O O . MET A 1 94 ? -14.498 -11.303 30.785 1.00 85.50 94 MET A O 1
ATOM 782 N N . GLY A 1 95 ? -13.013 -11.948 29.218 1.00 83.81 95 GLY A N 1
ATOM 783 C CA . GLY A 1 95 ? -14.018 -12.428 28.257 1.00 83.81 95 GLY A CA 1
ATOM 784 C C . GLY A 1 95 ? -14.803 -11.328 27.535 1.00 83.81 95 GLY A C 1
ATOM 785 O O . GLY A 1 95 ? -15.969 -11.516 27.214 1.00 83.81 95 GLY A O 1
ATOM 786 N N . LYS A 1 96 ? -14.195 -10.158 27.285 1.00 83.62 96 LYS A N 1
ATOM 787 C CA . LYS A 1 96 ? -14.872 -9.060 26.563 1.00 83.62 96 LYS A CA 1
ATOM 788 C C . LYS A 1 96 ? -15.180 -9.389 25.095 1.00 83.62 96 LYS A C 1
ATOM 790 O O . LYS A 1 96 ? -16.079 -8.788 24.518 1.00 83.62 96 LYS A O 1
ATOM 795 N N . ILE A 1 97 ? -14.402 -10.293 24.505 1.00 84.94 97 ILE A N 1
ATOM 796 C CA . ILE A 1 97 ? -14.589 -10.822 23.156 1.00 84.94 97 ILE A CA 1
ATOM 797 C C . ILE A 1 97 ? -14.590 -12.334 23.309 1.00 84.94 97 ILE A C 1
ATOM 799 O O . ILE A 1 97 ? -13.596 -12.889 23.775 1.00 84.94 97 ILE A O 1
ATOM 803 N N . ASP A 1 98 ? -15.690 -12.967 22.927 1.00 85.94 98 ASP A N 1
ATOM 804 C CA . ASP A 1 98 ? -15.799 -14.417 22.866 1.00 85.94 98 ASP A CA 1
ATOM 805 C C . ASP A 1 98 ? -16.074 -14.815 21.418 1.00 85.94 98 ASP A C 1
ATOM 807 O O . ASP A 1 98 ? -17.075 -14.405 20.825 1.00 85.94 98 ASP A O 1
ATOM 811 N N . ILE A 1 99 ? -15.119 -15.516 20.814 1.00 87.75 99 ILE A N 1
ATOM 812 C CA . ILE A 1 99 ? -15.189 -15.978 19.431 1.00 87.75 99 ILE A CA 1
ATOM 813 C C . ILE A 1 99 ? -14.753 -17.430 19.427 1.00 87.75 99 ILE A C 1
ATOM 815 O O . ILE A 1 99 ? -13.662 -17.757 19.892 1.00 87.75 99 ILE A O 1
ATOM 819 N N . ASP A 1 100 ? -15.598 -18.273 18.843 1.00 92.38 100 ASP A N 1
ATOM 820 C CA . ASP A 1 100 ? -15.331 -19.695 18.703 1.00 92.38 100 ASP A CA 1
ATOM 821 C C . ASP A 1 100 ? -14.031 -19.942 17.918 1.00 92.38 100 ASP A C 1
ATOM 823 O O . ASP A 1 100 ? -13.855 -19.490 16.778 1.00 92.38 100 ASP A O 1
ATOM 827 N N . TYR A 1 101 ? -13.124 -20.700 18.535 1.00 92.88 101 TYR A N 1
ATOM 828 C CA . TYR A 1 101 ? -11.867 -21.128 17.934 1.00 92.88 101 TYR A CA 1
ATOM 829 C C . TYR A 1 101 ? -12.084 -21.884 16.625 1.00 92.88 101 TYR A C 1
ATOM 831 O O . TYR A 1 101 ? -11.310 -21.698 15.683 1.00 92.88 101 TYR A O 1
ATOM 839 N N . GLN A 1 102 ? -13.149 -22.683 16.523 1.00 94.06 102 GLN A N 1
ATOM 840 C CA . GLN A 1 102 ? -13.435 -23.438 15.308 1.00 94.06 102 GLN A CA 1
ATOM 841 C C . GLN A 1 102 ? -13.779 -22.509 14.138 1.00 94.06 102 GLN A C 1
ATOM 843 O O . GLN A 1 102 ? -13.356 -22.745 13.006 1.00 94.06 102 GLN A O 1
ATOM 848 N N . LYS A 1 103 ? -14.476 -21.400 14.414 1.00 93.69 103 LYS A N 1
ATOM 849 C CA . LYS A 1 103 ? -14.802 -20.372 13.416 1.00 93.69 103 LYS A CA 1
ATOM 850 C C . LYS A 1 103 ? -13.544 -19.685 12.884 1.00 93.69 103 LYS A C 1
ATOM 852 O O . LYS A 1 103 ? -13.445 -19.436 11.683 1.00 93.69 103 LYS A O 1
ATOM 857 N N . LEU A 1 104 ? -12.576 -19.400 13.759 1.00 93.62 104 LEU A N 1
ATOM 858 C CA . LEU A 1 104 ? -11.282 -18.838 13.358 1.00 93.62 104 LEU A CA 1
ATOM 859 C C . LEU A 1 104 ? -10.468 -19.845 12.546 1.00 93.62 104 LEU A C 1
ATOM 861 O O . LEU A 1 104 ? -9.941 -19.495 11.492 1.00 93.62 104 LEU A O 1
ATOM 865 N N . HIS A 1 105 ? -10.410 -21.097 12.997 1.00 95.06 105 HIS A N 1
ATOM 866 C CA . HIS A 1 105 ? -9.730 -22.168 12.280 1.00 95.06 105 HIS A CA 1
ATOM 867 C C . HIS A 1 105 ? -10.293 -22.323 10.858 1.00 95.06 105 HIS A C 1
ATOM 869 O O . HIS A 1 105 ? -9.559 -22.265 9.874 1.00 95.06 105 HIS A O 1
ATOM 875 N N . ASP A 1 106 ? -11.611 -22.424 10.715 1.00 95.06 106 ASP A N 1
ATOM 876 C CA . ASP A 1 106 ? -12.240 -22.585 9.406 1.00 95.06 106 ASP A CA 1
ATOM 877 C C . ASP A 1 106 ? -12.035 -21.359 8.499 1.00 95.06 106 ASP A C 1
ATOM 879 O O . ASP A 1 106 ? -11.840 -21.516 7.293 1.00 95.06 106 ASP A O 1
ATOM 883 N N . ALA A 1 107 ? -12.000 -20.142 9.050 1.00 94.62 107 ALA A N 1
ATOM 884 C CA . ALA A 1 107 ? -11.721 -18.931 8.276 1.00 94.62 107 ALA A CA 1
ATOM 885 C C . ALA A 1 107 ? -10.327 -18.943 7.623 1.00 94.62 107 ALA A C 1
ATOM 887 O O . ALA A 1 107 ? -10.199 -18.550 6.464 1.00 94.62 107 ALA A O 1
ATOM 888 N N . PHE A 1 108 ? -9.299 -19.416 8.337 1.00 94.06 108 PHE A N 1
ATOM 889 C CA . PHE A 1 108 ? -7.927 -19.473 7.821 1.00 94.06 108 PHE A CA 1
ATOM 890 C C . PHE A 1 108 ? -7.622 -20.733 7.007 1.00 94.06 108 PHE A C 1
ATOM 892 O O . PHE A 1 108 ? -6.790 -20.665 6.113 1.00 94.06 108 PHE A O 1
ATOM 899 N N . PHE A 1 109 ? -8.270 -21.866 7.286 1.00 94.12 109 PHE A N 1
ATOM 900 C CA . PHE A 1 109 ? -7.916 -23.140 6.649 1.00 94.12 109 PHE A CA 1
ATOM 901 C C . PHE A 1 109 ? -8.924 -23.621 5.599 1.00 94.12 109 PHE A C 1
ATOM 903 O O . PHE A 1 109 ? -8.528 -24.308 4.661 1.00 94.12 109 PHE A O 1
ATOM 910 N N . LYS A 1 110 ? -10.212 -23.265 5.713 1.00 94.06 110 LYS A N 1
ATOM 911 C CA . LYS A 1 110 ? -11.251 -23.668 4.743 1.00 94.06 110 LYS A CA 1
ATOM 912 C C . LYS A 1 110 ? -11.618 -22.549 3.776 1.00 94.06 110 LYS A C 1
ATOM 914 O O . LYS A 1 110 ? -11.813 -22.804 2.593 1.00 94.06 110 LYS A O 1
ATOM 919 N N . TRP A 1 111 ? -11.718 -21.315 4.270 1.00 93.81 111 TRP A N 1
ATOM 920 C CA . TRP A 1 111 ? -12.256 -20.182 3.504 1.00 93.81 111 TRP A CA 1
ATOM 921 C C . TRP A 1 111 ? -11.200 -19.180 3.035 1.00 93.81 111 TRP A C 1
ATOM 923 O O . TRP A 1 111 ? -11.552 -18.132 2.492 1.00 93.81 111 TRP A O 1
ATOM 933 N N . GLN A 1 112 ? -9.917 -19.482 3.232 1.00 94.12 112 GLN A N 1
ATOM 934 C CA . GLN A 1 112 ? -8.835 -18.595 2.830 1.00 94.12 112 GLN A CA 1
ATOM 935 C C . GLN A 1 112 ? -8.811 -18.407 1.312 1.00 94.12 112 GLN A C 1
ATOM 937 O O . GLN A 1 112 ? -8.734 -19.358 0.537 1.00 94.12 112 GLN A O 1
ATOM 942 N N . THR A 1 113 ? -8.811 -17.146 0.888 1.00 92.88 113 THR A N 1
ATOM 943 C CA . THR A 1 113 ? -8.722 -16.767 -0.523 1.00 92.88 113 THR A CA 1
ATOM 944 C C . THR A 1 113 ? -7.364 -16.152 -0.821 1.00 92.88 113 THR A C 1
ATOM 946 O O . THR A 1 113 ? -6.896 -15.280 -0.083 1.00 92.88 113 THR A O 1
ATOM 949 N N . LYS A 1 114 ? -6.743 -16.555 -1.932 1.00 92.38 114 LYS A N 1
ATOM 950 C CA . LYS A 1 114 ? -5.471 -15.975 -2.374 1.00 92.38 114 LYS A CA 1
ATOM 951 C C . LYS A 1 114 ? -5.674 -14.499 -2.757 1.00 92.38 114 LYS A C 1
ATOM 953 O O . LYS A 1 114 ? -6.528 -14.221 -3.600 1.00 92.38 114 LYS A O 1
ATOM 958 N N . PRO A 1 115 ? -4.912 -13.553 -2.177 1.00 92.19 115 PRO A N 1
ATOM 959 C CA . PRO A 1 115 ? -5.013 -12.150 -2.558 1.00 92.19 115 PRO A CA 1
ATOM 960 C C . PRO A 1 115 ? -4.531 -11.936 -3.997 1.00 92.19 115 PRO A C 1
ATOM 962 O O . PRO A 1 115 ? -3.790 -12.752 -4.555 1.00 92.19 115 PRO A O 1
ATOM 965 N N . LYS A 1 116 ? -4.923 -10.805 -4.592 1.00 89.88 116 LYS A N 1
ATOM 966 C CA . LYS A 1 116 ? -4.375 -10.367 -5.879 1.00 89.88 116 LYS A CA 1
ATOM 967 C C . LYS A 1 116 ? -2.904 -10.002 -5.682 1.00 89.88 116 LYS A C 1
ATOM 969 O O . LYS A 1 116 ? -2.594 -9.047 -4.976 1.00 89.88 116 LYS A O 1
ATOM 974 N N . LEU A 1 117 ? -2.019 -10.793 -6.279 1.00 91.00 117 LEU A N 1
ATOM 975 C CA . LEU A 1 117 ? -0.580 -10.553 -6.279 1.00 91.00 117 LEU A CA 1
ATOM 976 C C . LEU A 1 117 ? -0.186 -9.836 -7.569 1.00 91.00 117 LEU A C 1
ATOM 978 O O . LEU A 1 117 ? -0.804 -10.051 -8.611 1.00 91.00 117 LEU A O 1
ATOM 982 N N . THR A 1 118 ? 0.849 -9.012 -7.491 1.00 91.94 118 THR A N 1
ATOM 983 C CA . THR A 1 118 ? 1.474 -8.380 -8.654 1.00 91.94 118 THR A CA 1
ATOM 984 C C . THR A 1 118 ? 2.558 -9.286 -9.228 1.00 91.94 118 THR A C 1
ATOM 986 O O . THR A 1 118 ? 3.147 -10.102 -8.508 1.00 91.94 118 THR A O 1
ATOM 989 N N . ILE A 1 119 ? 2.814 -9.171 -10.530 1.00 93.50 119 ILE A N 1
ATOM 990 C CA . ILE A 1 119 ? 3.885 -9.930 -11.181 1.00 93.50 119 ILE A CA 1
ATOM 991 C C . ILE A 1 119 ? 5.226 -9.212 -11.014 1.00 93.50 119 ILE A C 1
ATOM 993 O O . ILE A 1 119 ? 5.296 -8.028 -10.682 1.00 93.50 119 ILE A O 1
ATOM 997 N N . HIS A 1 120 ? 6.321 -9.935 -11.245 1.00 92.44 120 HIS A N 1
ATOM 998 C CA . HIS A 1 120 ? 7.638 -9.311 -11.281 1.00 92.44 120 HIS A CA 1
ATOM 999 C C . HIS A 1 120 ? 7.703 -8.275 -12.413 1.00 92.44 120 HIS A C 1
ATOM 1001 O O . HIS A 1 120 ? 7.372 -8.588 -13.554 1.00 92.44 120 HIS A O 1
ATOM 1007 N N . GLY A 1 121 ? 8.145 -7.059 -12.086 1.00 89.06 121 GLY A N 1
ATOM 1008 C CA . GLY A 1 121 ? 8.189 -5.921 -13.010 1.00 89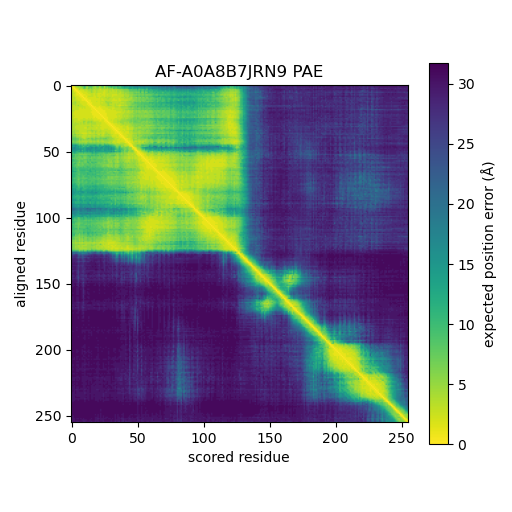.06 121 GLY A CA 1
ATOM 1009 C C . GLY A 1 121 ? 7.074 -4.895 -12.801 1.00 89.06 121 GLY A C 1
ATOM 1010 O O . GLY A 1 121 ? 7.227 -3.759 -13.247 1.00 89.06 121 GLY A O 1
ATOM 1011 N N . ASP A 1 122 ? 6.015 -5.234 -12.058 1.00 90.00 122 ASP A N 1
ATOM 1012 C CA . ASP A 1 122 ? 5.004 -4.259 -11.646 1.00 90.00 122 ASP A CA 1
ATOM 1013 C C . ASP A 1 122 ? 5.589 -3.319 -10.583 1.00 90.00 122 ASP A C 1
ATOM 1015 O O . ASP A 1 122 ? 5.886 -3.719 -9.454 1.00 90.00 122 ASP 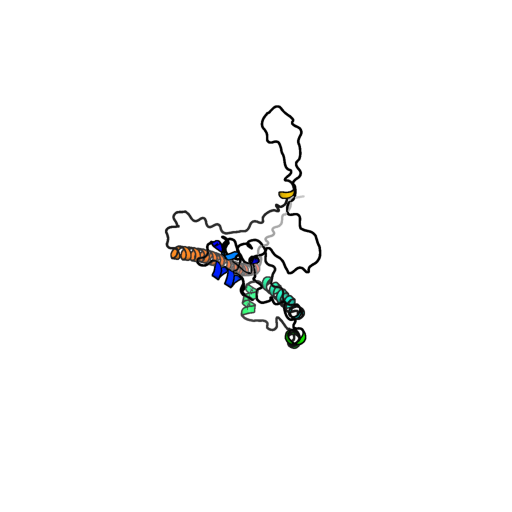A O 1
ATOM 1019 N N . LEU A 1 123 ? 5.760 -2.048 -10.946 1.00 88.50 123 LEU A N 1
ATOM 1020 C CA . LEU A 1 123 ? 6.279 -1.010 -10.061 1.00 88.50 123 LEU A CA 1
ATOM 1021 C C . LEU A 1 123 ? 5.147 -0.148 -9.505 1.00 88.50 123 LEU A C 1
ATOM 1023 O O . LEU A 1 123 ? 4.243 0.276 -10.224 1.00 88.50 123 LEU A O 1
ATOM 1027 N N . TYR A 1 124 ? 5.230 0.166 -8.213 1.00 87.94 124 TYR A N 1
ATOM 1028 C CA . TYR A 1 124 ? 4.270 1.049 -7.565 1.00 87.94 124 TYR A CA 1
ATOM 1029 C C . TYR A 1 124 ? 4.663 2.521 -7.742 1.00 87.94 124 TYR A C 1
ATOM 1031 O O . TYR A 1 124 ? 5.659 2.999 -7.189 1.00 87.94 124 TYR A O 1
ATOM 1039 N N . TYR A 1 125 ? 3.843 3.264 -8.483 1.00 83.88 125 TYR A N 1
ATOM 1040 C CA . TYR A 1 125 ? 3.999 4.704 -8.661 1.00 83.88 125 TYR A CA 1
ATOM 1041 C C . TYR A 1 125 ? 2.969 5.483 -7.847 1.00 83.88 125 TYR A C 1
ATOM 1043 O O . TYR A 1 125 ? 1.867 5.017 -7.551 1.00 83.88 125 TYR A O 1
ATOM 1051 N N . GLU A 1 126 ? 3.326 6.720 -7.515 1.00 78.12 126 GLU A N 1
ATOM 1052 C CA . GLU A 1 126 ? 2.415 7.679 -6.907 1.00 78.12 126 GLU A CA 1
ATOM 1053 C C . GLU A 1 126 ? 1.393 8.164 -7.950 1.00 78.12 126 GLU A C 1
ATOM 1055 O O . GLU A 1 126 ? 1.521 9.242 -8.521 1.00 78.12 126 GLU A O 1
ATOM 1060 N N . HIS A 1 127 ? 0.389 7.341 -8.247 1.00 62.59 127 HIS A N 1
ATOM 1061 C CA . HIS A 1 127 ? -0.759 7.756 -9.046 1.00 62.59 127 HIS A CA 1
ATOM 1062 C C . HIS A 1 127 ? -1.844 8.380 -8.147 1.00 62.59 127 HIS A C 1
ATOM 1064 O O . HIS A 1 127 ? -2.014 7.941 -6.996 1.00 62.59 127 HIS A O 1
ATOM 1070 N N . PRO A 1 128 ? -2.597 9.382 -8.648 1.00 47.97 128 PRO A N 1
ATOM 1071 C CA . PRO A 1 128 ? -3.895 9.742 -8.083 1.00 47.97 128 PRO A CA 1
ATOM 1072 C C . PRO A 1 128 ? -4.762 8.478 -8.050 1.00 47.97 128 PRO A C 1
ATOM 1074 O O . PRO A 1 128 ? -4.698 7.680 -8.980 1.00 47.97 128 PRO A O 1
ATOM 1077 N N . HIS A 1 129 ? -5.494 8.265 -6.958 1.00 48.06 129 HIS A N 1
ATOM 1078 C CA . HIS A 1 129 ? -6.278 7.059 -6.672 1.00 48.06 129 HIS A CA 1
ATOM 1079 C C . HIS A 1 129 ? -6.852 6.342 -7.909 1.00 48.06 129 HIS A C 1
ATOM 1081 O O . HIS A 1 129 ? -7.765 6.839 -8.558 1.00 48.06 129 HIS A O 1
ATOM 1087 N N . HIS A 1 130 ? -6.395 5.115 -8.150 1.00 39.69 130 HIS A N 1
ATOM 1088 C CA . HIS A 1 130 ? -7.173 4.107 -8.860 1.00 39.69 130 HIS A CA 1
ATOM 1089 C C . HIS A 1 130 ? -7.222 2.857 -7.972 1.00 39.69 130 HIS A C 1
ATOM 1091 O O . HIS A 1 130 ? -6.171 2.262 -7.719 1.00 39.69 130 HIS A O 1
ATOM 1097 N N . PRO A 1 131 ? -8.384 2.469 -7.414 1.00 42.62 131 PRO A N 1
ATOM 1098 C CA . PRO A 1 131 ? -8.622 1.050 -7.164 1.00 42.62 131 PRO A CA 1
ATOM 1099 C C . PRO A 1 131 ? -8.657 0.359 -8.534 1.00 42.62 131 PRO A C 1
ATOM 1101 O O . PRO A 1 131 ? -9.199 0.977 -9.444 1.00 42.62 131 PRO A O 1
ATOM 1104 N N . PRO A 1 132 ? -8.148 -0.875 -8.724 1.00 44.78 132 PRO A N 1
ATOM 1105 C CA . PRO A 1 132 ? -8.196 -1.538 -10.025 1.00 44.78 132 PRO A CA 1
ATOM 1106 C C . PRO A 1 132 ? -9.653 -1.679 -10.498 1.00 44.78 132 PRO A C 1
ATOM 1108 O O . PRO A 1 132 ? -10.338 -2.632 -10.130 1.00 44.78 132 PRO A O 1
ATOM 1111 N N . THR A 1 133 ? -10.153 -0.714 -11.272 1.00 46.31 133 THR A N 1
ATOM 1112 C CA . THR A 1 133 ? -11.467 -0.782 -11.904 1.00 46.31 133 THR A CA 1
ATOM 1113 C C . THR A 1 133 ? -11.432 -1.875 -12.968 1.00 46.31 133 THR A C 1
ATOM 1115 O O . THR A 1 133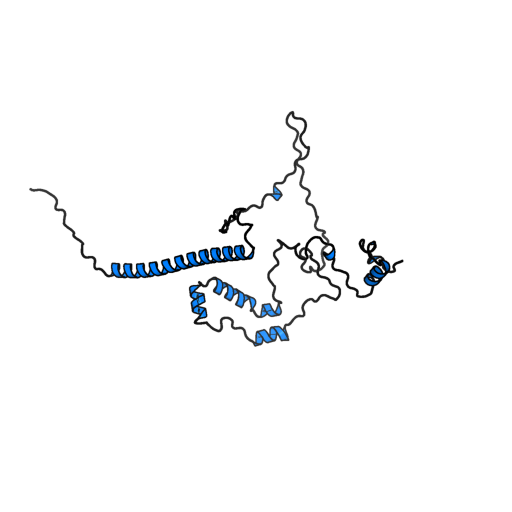 ? -10.441 -1.982 -13.700 1.00 46.31 133 THR A O 1
ATOM 1118 N N . PRO A 1 134 ? -12.495 -2.685 -13.093 1.00 43.16 134 PRO A N 1
ATOM 1119 C CA . PRO A 1 134 ? -12.623 -3.602 -14.215 1.00 43.16 134 PRO A CA 1
ATOM 1120 C C . PRO A 1 134 ? -12.670 -2.804 -15.532 1.00 43.16 134 PRO A C 1
ATOM 1122 O O . PRO A 1 134 ? -13.132 -1.658 -15.539 1.00 43.16 134 PRO A O 1
ATOM 1125 N N . PRO A 1 135 ? -12.195 -3.369 -16.654 1.00 49.41 135 PRO A N 1
ATOM 1126 C CA . PRO A 1 135 ? -12.305 -2.699 -17.935 1.00 49.41 135 PRO A CA 1
ATOM 1127 C C . PRO A 1 135 ? -13.762 -2.789 -18.387 1.00 49.41 135 PRO A C 1
ATOM 1129 O O . PRO A 1 135 ? -14.219 -3.897 -18.628 1.00 49.41 135 PRO A O 1
ATOM 1132 N N . HIS A 1 136 ? -14.471 -1.661 -18.494 1.00 37.38 136 HIS A N 1
ATOM 1133 C CA . HIS A 1 136 ? -15.497 -1.376 -19.517 1.00 37.38 136 HIS A CA 1
ATOM 1134 C C . HIS A 1 136 ? -16.162 -0.010 -19.267 1.00 37.38 136 HIS A C 1
ATOM 1136 O O . HIS A 1 136 ? -16.925 0.156 -18.320 1.00 37.38 136 HIS A O 1
ATOM 1142 N N . SER A 1 137 ? -15.866 0.957 -20.139 1.00 30.38 137 SER A N 1
ATOM 1143 C CA . SER A 1 137 ? -16.800 1.878 -20.822 1.00 30.38 137 SER A CA 1
ATOM 1144 C C . SER A 1 137 ? -16.052 3.138 -21.277 1.00 30.38 137 SER A C 1
ATOM 1146 O O . SER A 1 137 ? -15.187 3.679 -20.595 1.00 30.38 137 SER A O 1
ATOM 1148 N N . SER A 1 138 ? -16.309 3.519 -22.518 1.00 39.22 138 SER A N 1
ATOM 1149 C CA . SER A 1 138 ? -15.536 4.429 -23.354 1.00 39.22 138 SER A CA 1
ATOM 1150 C C . SER A 1 138 ? -15.948 5.893 -23.191 1.00 39.22 138 SER A C 1
ATOM 1152 O O . SER A 1 138 ? -16.493 6.474 -24.126 1.00 39.22 138 SER A O 1
ATOM 1154 N N . GLU A 1 139 ? -15.668 6.514 -22.049 1.00 37.31 139 GLU A N 1
ATOM 1155 C CA . GLU A 1 139 ? -15.840 7.966 -21.904 1.00 37.31 139 GLU A CA 1
ATOM 1156 C C . GLU A 1 139 ? -14.604 8.589 -21.253 1.00 37.31 139 GLU A C 1
ATOM 1158 O O . GLU A 1 139 ? -14.329 8.425 -20.067 1.00 37.31 139 GLU A O 1
ATOM 1163 N N . THR A 1 140 ? -13.808 9.296 -22.057 1.00 38.19 140 THR A N 1
ATOM 1164 C CA . THR A 1 140 ? -12.731 10.154 -21.558 1.00 38.19 140 THR A CA 1
ATOM 1165 C C . THR A 1 140 ? -13.348 11.279 -20.721 1.00 38.19 140 THR A C 1
ATOM 1167 O O . THR A 1 140 ? -14.143 12.045 -21.277 1.00 38.19 140 THR A O 1
ATOM 1170 N N . PRO A 1 141 ? -13.001 11.443 -19.430 1.00 49.59 141 PRO A N 1
ATOM 1171 C CA . PRO A 1 141 ? -13.493 12.575 -18.655 1.00 49.59 141 PRO A CA 1
ATOM 1172 C C . PRO A 1 141 ? -12.963 13.873 -19.280 1.00 49.59 141 PRO A C 1
ATOM 1174 O O . PRO A 1 141 ? -11.753 14.045 -19.441 1.00 49.59 141 PRO A O 1
ATOM 1177 N N . GLN A 1 142 ? -13.869 14.768 -19.684 1.00 49.59 142 GLN A N 1
ATOM 1178 C CA . GLN A 1 142 ? -13.510 16.067 -20.257 1.00 49.59 142 GLN A CA 1
ATOM 1179 C C . GLN A 1 142 ? -12.734 16.884 -19.213 1.00 49.59 142 GLN A C 1
ATOM 1181 O O . GLN A 1 142 ? -13.223 17.140 -18.116 1.00 49.59 142 GLN A O 1
ATOM 1186 N N . LEU A 1 143 ? -11.495 17.253 -19.551 1.00 49.22 143 LEU A N 1
ATOM 1187 C CA . LEU A 1 143 ? -10.510 17.823 -18.622 1.00 49.22 143 LEU A CA 1
ATOM 1188 C C . LEU A 1 143 ? -10.671 19.341 -18.393 1.00 49.22 143 LEU A C 1
ATOM 1190 O O . LEU A 1 143 ? -9.900 19.932 -17.641 1.00 49.22 143 LEU A O 1
ATOM 1194 N N . PHE A 1 144 ? -11.642 19.990 -19.037 1.00 50.78 144 PHE A N 1
ATOM 1195 C CA . PHE A 1 144 ? -11.903 21.419 -18.872 1.00 50.78 144 PHE A CA 1
ATOM 1196 C C . PHE A 1 144 ? -13.405 21.710 -18.853 1.00 50.78 144 PHE A C 1
ATOM 1198 O O . PHE A 1 144 ? -14.173 21.118 -19.607 1.00 50.78 144 PHE A O 1
ATOM 1205 N N . THR A 1 145 ? -13.803 22.671 -18.020 1.00 58.50 145 THR A N 1
ATOM 1206 C CA . THR A 1 145 ? -15.151 23.248 -18.021 1.00 58.50 145 THR A CA 1
ATOM 1207 C C . THR A 1 145 ? -15.052 24.653 -18.598 1.00 58.50 145 THR A C 1
ATOM 1209 O O . THR A 1 145 ? -14.372 25.508 -18.029 1.00 58.50 145 THR A O 1
ATOM 1212 N N . VAL A 1 146 ? -15.697 24.900 -19.740 1.00 62.66 146 VAL A N 1
ATOM 1213 C CA . VAL A 1 146 ? -15.750 26.239 -20.346 1.00 62.66 146 VAL A CA 1
ATOM 1214 C C . VAL A 1 146 ? -16.685 27.111 -19.509 1.00 62.66 146 VAL A C 1
ATOM 1216 O O . VAL A 1 146 ? -17.874 26.817 -19.401 1.00 62.66 146 VAL A O 1
ATOM 1219 N N . VAL A 1 147 ? -16.153 28.173 -18.902 1.00 62.69 147 VAL A N 1
ATOM 1220 C CA . VAL A 1 147 ? -16.961 29.156 -18.168 1.00 62.69 147 VAL A CA 1
ATOM 1221 C C . VAL A 1 147 ? -17.696 30.036 -19.186 1.00 62.69 147 VAL A C 1
ATOM 1223 O O . VAL A 1 147 ? -17.034 30.622 -20.046 1.00 62.69 147 VAL A O 1
ATOM 1226 N N . PRO A 1 148 ? -19.036 30.139 -19.129 1.00 60.78 148 PRO A N 1
ATOM 1227 C CA . PRO A 1 148 ? -19.791 30.950 -20.071 1.00 60.78 148 PRO A CA 1
ATOM 1228 C C . PRO A 1 148 ? -19.449 32.436 -19.903 1.00 60.78 148 PRO A C 1
ATOM 1230 O O . PRO A 1 148 ? -19.512 32.998 -18.808 1.00 60.78 148 PRO A O 1
ATOM 1233 N N . GLU A 1 149 ? -19.074 33.071 -21.010 1.00 58.06 149 GLU A N 1
ATOM 1234 C CA . GLU A 1 149 ? -18.814 34.505 -21.079 1.00 58.06 149 GLU A CA 1
ATOM 1235 C C . GLU A 1 149 ? -20.143 35.267 -21.181 1.00 58.06 149 GLU A C 1
ATOM 1237 O O . GLU A 1 149 ? -20.983 34.965 -22.035 1.00 58.06 149 GLU A O 1
ATOM 1242 N N . LYS A 1 150 ? -20.346 36.279 -20.331 1.00 60.97 150 LYS A N 1
ATOM 1243 C CA . LYS A 1 150 ? -21.542 37.126 -20.368 1.00 60.97 150 LYS A CA 1
ATOM 1244 C C . LYS A 1 150 ? -21.191 38.467 -21.004 1.00 60.97 150 LYS A C 1
ATOM 1246 O O . LYS A 1 150 ? -20.564 39.316 -20.377 1.00 60.97 150 LYS A O 1
ATOM 1251 N N . ARG A 1 151 ? -21.636 38.685 -22.244 1.00 53.50 151 ARG A N 1
ATOM 1252 C CA . ARG A 1 151 ? -21.517 39.993 -22.904 1.00 53.50 151 ARG A CA 1
ATOM 1253 C C . ARG A 1 151 ? -22.498 40.980 -22.280 1.00 53.50 151 ARG A C 1
ATOM 1255 O O . ARG A 1 151 ? -23.710 40.815 -22.398 1.00 53.50 151 ARG A O 1
ATOM 1262 N N . THR A 1 152 ? -21.981 42.019 -21.638 1.00 49.19 152 THR A N 1
ATOM 1263 C CA . THR A 1 152 ? -22.769 43.190 -21.245 1.00 49.19 152 THR A CA 1
ATOM 1264 C C . THR A 1 152 ? -22.657 44.252 -22.328 1.00 49.19 152 THR A C 1
ATOM 1266 O O . THR A 1 152 ? -21.551 44.606 -22.733 1.00 49.19 152 THR A O 1
ATOM 1269 N N . ALA A 1 153 ? -23.798 44.757 -22.799 1.00 48.28 153 ALA A N 1
ATOM 1270 C CA . ALA A 1 153 ? -23.838 45.900 -23.699 1.00 48.28 153 ALA A CA 1
ATOM 1271 C C . ALA A 1 153 ? -23.217 47.123 -23.011 1.00 48.28 153 ALA A C 1
ATOM 1273 O O . ALA A 1 153 ? -23.532 47.440 -21.864 1.00 48.28 153 ALA A O 1
ATOM 1274 N N . THR A 1 154 ? -22.317 47.782 -23.728 1.00 51.09 154 THR A N 1
ATOM 1275 C CA . THR A 1 154 ? -21.640 49.020 -23.357 1.00 51.09 154 THR A CA 1
ATOM 1276 C C . THR A 1 154 ? -22.670 50.093 -23.006 1.00 51.09 154 THR A C 1
ATOM 1278 O O . THR A 1 154 ? -23.417 50.549 -23.869 1.00 51.09 154 THR A O 1
ATOM 1281 N N . VAL A 1 155 ? -22.699 50.517 -21.743 1.00 43.16 155 VAL A N 1
ATOM 1282 C CA . VAL A 1 155 ? -23.429 51.708 -21.300 1.00 43.16 155 VAL A CA 1
ATOM 1283 C C . VAL A 1 155 ? -22.424 52.641 -20.641 1.00 43.16 155 VAL A C 1
ATOM 1285 O O . VAL A 1 155 ? -21.852 52.307 -19.609 1.00 43.16 155 VAL A O 1
ATOM 1288 N N . GLY A 1 156 ? -22.241 53.821 -21.233 1.00 46.62 156 GLY A N 1
ATOM 1289 C CA . GLY A 1 156 ? -21.588 54.955 -20.584 1.00 46.62 156 GLY A CA 1
ATOM 1290 C C . GLY A 1 156 ? -20.184 55.276 -21.092 1.00 46.62 156 GLY A C 1
ATOM 1291 O O . GLY A 1 156 ? -19.317 54.422 -21.232 1.00 46.62 156 GLY A O 1
ATOM 1292 N N . THR A 1 157 ? -19.990 56.557 -21.374 1.00 50.25 157 THR A N 1
ATOM 1293 C CA . THR A 1 157 ? -18.831 57.218 -21.970 1.00 50.25 157 THR A CA 1
ATOM 1294 C C . THR A 1 157 ? -17.575 57.105 -21.092 1.00 50.25 157 THR A C 1
ATOM 1296 O O . THR A 1 157 ? -17.272 58.001 -20.314 1.00 50.25 157 THR A O 1
ATOM 1299 N N . ALA A 1 158 ? -16.824 56.013 -21.213 1.00 44.88 158 ALA A N 1
ATOM 1300 C CA . ALA A 1 158 ? -15.442 55.917 -20.743 1.00 44.88 158 ALA A CA 1
ATOM 1301 C C . ALA A 1 158 ? -14.701 54.868 -21.584 1.00 44.88 158 ALA A C 1
ATOM 1303 O O . ALA A 1 158 ? -14.999 53.676 -21.531 1.00 44.88 158 ALA A O 1
ATOM 1304 N N . MET A 1 159 ? -13.760 55.322 -22.413 1.00 56.12 159 MET A N 1
ATOM 1305 C CA . MET A 1 159 ? -12.870 54.434 -23.156 1.00 56.12 159 MET A CA 1
ATOM 1306 C C . MET A 1 159 ? -11.868 53.781 -22.194 1.00 56.12 159 MET A C 1
ATOM 1308 O O . MET A 1 159 ? -11.295 54.472 -21.357 1.00 56.12 159 MET A O 1
ATOM 1312 N N . MET A 1 160 ? -11.624 52.480 -22.409 1.00 57.69 160 MET A N 1
ATOM 1313 C CA . MET A 1 160 ? -10.602 51.616 -21.788 1.00 57.69 160 MET A CA 1
ATOM 1314 C C . MET A 1 160 ? -11.079 50.750 -20.602 1.00 57.69 160 MET A C 1
ATOM 1316 O O . MET A 1 160 ? -10.705 50.955 -19.453 1.00 57.69 160 MET A O 1
ATOM 1320 N N . GLY A 1 161 ? -11.865 49.709 -20.905 1.00 48.62 161 GLY A N 1
ATOM 1321 C CA . GLY A 1 161 ? -12.162 48.590 -20.001 1.00 48.62 161 GLY A CA 1
ATOM 1322 C C . GLY A 1 161 ? -12.145 47.258 -20.764 1.00 48.62 161 GLY A C 1
ATOM 1323 O O . GLY A 1 161 ? -12.632 47.195 -21.889 1.00 48.62 161 GLY A O 1
ATOM 1324 N N . SER A 1 162 ? -11.529 46.222 -20.183 1.00 53.88 162 SER A N 1
ATOM 1325 C CA . SER A 1 162 ? -11.335 44.891 -20.790 1.00 53.88 162 SER A CA 1
ATOM 1326 C C . SER A 1 162 ? -12.655 44.232 -21.223 1.00 53.88 162 SER A C 1
ATOM 1328 O O . SER A 1 162 ? -13.644 44.269 -20.496 1.00 53.88 162 SER A O 1
ATOM 1330 N N . THR A 1 163 ? -12.660 43.616 -22.408 1.00 55.28 163 THR A N 1
ATOM 1331 C CA . THR A 1 163 ? -13.846 43.222 -23.190 1.00 55.28 163 THR A CA 1
ATOM 1332 C C . THR A 1 163 ? -14.560 41.934 -22.763 1.00 55.28 163 THR A C 1
ATOM 1334 O O . THR A 1 163 ? -15.489 41.532 -23.458 1.00 55.28 163 THR A O 1
ATOM 1337 N N . HIS A 1 164 ? -14.202 41.289 -21.646 1.00 59.53 164 HIS A N 1
ATOM 1338 C CA . HIS A 1 164 ? -14.799 39.997 -21.265 1.00 59.53 164 HIS A CA 1
ATOM 1339 C C . HIS A 1 164 ? -15.048 39.880 -19.752 1.00 59.53 164 HIS A C 1
ATOM 1341 O O . HIS A 1 164 ? -14.125 40.032 -18.952 1.00 59.53 164 HIS A O 1
ATOM 1347 N N . ILE A 1 165 ? -16.295 39.578 -19.362 1.00 55.69 165 ILE A N 1
ATOM 1348 C CA . ILE A 1 165 ? -16.709 39.278 -17.981 1.00 55.69 165 ILE A CA 1
ATOM 1349 C C . ILE A 1 165 ? -17.149 37.807 -17.919 1.00 55.69 165 ILE A C 1
ATOM 1351 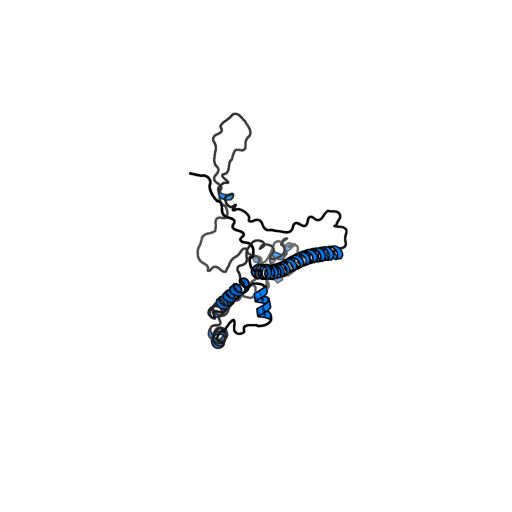O O . ILE A 1 165 ? -18.019 37.378 -18.681 1.00 55.69 165 ILE A O 1
ATOM 1355 N N . TYR A 1 166 ? -16.558 37.044 -16.997 1.00 58.53 166 TYR A N 1
ATOM 1356 C CA . TYR A 1 166 ? -16.850 35.622 -16.773 1.00 58.53 166 TYR A CA 1
ATOM 1357 C C . TYR A 1 166 ? -17.679 35.423 -15.493 1.00 58.53 166 TYR A C 1
ATOM 1359 O O . TYR A 1 166 ? -17.442 36.097 -14.489 1.00 58.53 166 TYR A O 1
ATOM 1367 N N . ASP A 1 167 ? -18.634 34.488 -15.506 1.00 56.59 167 ASP A N 1
ATOM 1368 C CA . ASP A 1 167 ? -19.472 34.151 -14.344 1.00 56.59 167 ASP A CA 1
ATOM 1369 C C . ASP A 1 167 ? -18.771 33.133 -13.417 1.00 56.59 167 ASP A C 1
ATOM 1371 O O . ASP A 1 167 ? -18.571 31.977 -13.783 1.00 56.59 167 ASP A O 1
ATOM 1375 N N . MET A 1 168 ? -18.376 33.558 -12.208 1.00 58.22 168 MET A N 1
ATOM 1376 C CA . MET A 1 168 ? -17.654 32.729 -11.219 1.00 58.22 168 MET A CA 1
ATOM 1377 C C . MET A 1 168 ? -18.540 32.199 -10.074 1.00 58.22 168 MET A C 1
ATOM 1379 O O . MET A 1 168 ? -18.031 31.635 -9.100 1.00 58.22 168 MET A O 1
ATOM 1383 N N . SER A 1 169 ? -19.863 32.361 -10.158 1.00 58.50 169 SER A N 1
ATOM 1384 C CA . SER A 1 169 ? -20.799 32.035 -9.068 1.00 58.50 169 SER A CA 1
ATOM 1385 C C . SER A 1 169 ? -20.801 30.552 -8.663 1.00 58.50 169 SER A C 1
ATOM 1387 O O . SER A 1 169 ? -20.963 30.234 -7.485 1.00 58.50 169 SER A O 1
ATOM 1389 N N . ALA A 1 170 ? -20.523 29.639 -9.598 1.00 53.31 170 ALA A N 1
ATOM 1390 C CA . ALA A 1 170 ? -20.501 28.196 -9.347 1.00 53.31 170 ALA A CA 1
ATOM 1391 C C . ALA A 1 170 ? -19.278 27.700 -8.541 1.00 53.31 170 ALA A C 1
ATOM 1393 O O . ALA A 1 170 ? -19.330 26.619 -7.958 1.00 53.31 170 ALA A O 1
ATOM 1394 N N . VAL A 1 171 ? -18.182 28.469 -8.478 1.00 53.09 171 VAL A N 1
ATOM 1395 C CA . VAL A 1 171 ? -16.917 28.032 -7.844 1.00 53.09 171 VAL A CA 1
ATOM 1396 C C . VAL A 1 171 ? -16.809 28.480 -6.379 1.00 53.09 171 VAL A C 1
ATOM 1398 O O . VAL A 1 171 ? -16.147 27.826 -5.577 1.00 53.09 171 VAL A O 1
ATOM 1401 N N . MET A 1 172 ? -17.506 29.550 -5.987 1.00 48.72 172 MET A N 1
ATOM 1402 C CA . MET A 1 172 ? -17.376 30.175 -4.657 1.00 48.72 172 MET A CA 1
ATOM 1403 C C . MET A 1 172 ? -18.427 29.707 -3.627 1.00 48.72 172 MET A C 1
ATOM 1405 O O . MET A 1 172 ? -18.412 30.154 -2.482 1.00 48.72 172 MET A O 1
ATOM 1409 N N . GLY A 1 173 ? -19.324 28.784 -3.993 1.00 43.88 173 GLY A N 1
ATOM 1410 C CA . GLY A 1 173 ? -20.471 28.352 -3.176 1.00 43.88 173 GLY A CA 1
ATOM 1411 C C . GLY A 1 173 ? -20.204 27.333 -2.054 1.00 43.88 173 GLY A C 1
ATOM 1412 O O . GLY A 1 173 ? -21.156 26.801 -1.490 1.00 43.88 173 GLY A O 1
ATOM 1413 N N . ARG A 1 174 ? -18.949 27.023 -1.701 1.00 43.47 174 ARG A N 1
ATOM 1414 C CA . ARG A 1 174 ? -18.623 26.097 -0.595 1.00 43.47 174 ARG A CA 1
ATOM 1415 C C . ARG A 1 174 ? -17.838 26.801 0.510 1.00 43.47 174 ARG A C 1
ATOM 1417 O O . ARG A 1 174 ? -16.623 26.665 0.606 1.00 43.47 174 ARG A O 1
ATOM 1424 N N . LYS A 1 175 ? -18.546 27.527 1.376 1.00 35.16 175 LYS A N 1
ATOM 1425 C CA . LYS A 1 175 ? -18.016 27.998 2.664 1.00 35.16 175 LYS A CA 1
ATOM 1426 C C . LYS A 1 175 ? -19.091 27.840 3.745 1.00 35.16 175 LYS A C 1
ATOM 1428 O O . LYS A 1 175 ? -19.936 28.707 3.927 1.00 35.16 175 LYS A O 1
ATOM 1433 N N . GLY A 1 176 ? -19.088 26.680 4.403 1.00 37.78 176 GLY A N 1
ATOM 1434 C CA . GLY A 1 176 ? -19.763 26.486 5.690 1.00 37.78 176 GLY A CA 1
ATOM 1435 C C . GLY A 1 176 ? -18.917 27.073 6.831 1.00 37.78 176 GLY A C 1
ATOM 1436 O O . GLY A 1 176 ? -17.720 27.304 6.630 1.00 37.78 176 GLY A O 1
ATOM 1437 N N . PRO A 1 177 ? -19.510 27.352 8.003 1.00 36.12 177 PRO A N 1
ATOM 1438 C CA . PRO A 1 177 ? -18.827 28.027 9.101 1.00 36.12 177 PRO A CA 1
ATOM 1439 C C . PRO A 1 177 ? -17.784 27.100 9.738 1.00 36.12 177 PRO A C 1
ATOM 1441 O O . PRO A 1 177 ? -18.040 25.920 9.972 1.00 36.12 177 PRO A O 1
ATOM 1444 N N . VAL A 1 178 ? -16.594 27.643 9.993 1.00 35.94 178 VAL A N 1
ATOM 1445 C CA . VAL A 1 178 ? -15.490 26.950 10.666 1.00 35.94 178 VAL A CA 1
ATOM 1446 C C . VAL A 1 178 ? -15.744 26.998 12.170 1.00 35.94 178 VAL A C 1
ATOM 1448 O O . VAL A 1 178 ? -15.908 28.078 12.732 1.00 35.94 178 VAL A O 1
ATOM 1451 N N . ALA A 1 179 ? -15.798 25.823 12.795 1.00 32.84 179 ALA A N 1
ATOM 1452 C CA . ALA A 1 179 ? -15.834 25.669 14.240 1.00 32.84 179 ALA A CA 1
ATOM 1453 C C . ALA A 1 179 ? -14.482 26.074 14.849 1.00 32.84 179 ALA A C 1
ATOM 1455 O O . ALA A 1 179 ? -13.419 25.681 14.369 1.00 32.84 179 ALA A O 1
ATOM 1456 N N . GLU A 1 180 ? -14.565 26.878 15.899 1.00 32.22 180 GLU A N 1
ATOM 1457 C CA . GLU A 1 180 ? -13.472 27.426 16.691 1.00 32.22 180 GLU A CA 1
ATOM 1458 C C . GLU A 1 180 ? -12.745 26.295 17.439 1.00 32.22 180 GLU A C 1
ATOM 1460 O O . GLU A 1 180 ? -13.279 25.689 18.368 1.00 32.22 180 GLU A O 1
ATOM 1465 N N . ALA A 1 181 ? -11.535 25.962 16.987 1.00 35.38 181 ALA A N 1
ATOM 1466 C CA . ALA A 1 181 ? -10.649 25.044 17.686 1.00 35.38 181 ALA A CA 1
ATOM 1467 C C . ALA A 1 181 ? -9.858 25.832 18.736 1.00 35.38 181 ALA A C 1
ATOM 1469 O O . ALA A 1 181 ? -9.079 26.720 18.393 1.00 35.38 181 ALA A O 1
ATOM 1470 N N . GLN A 1 182 ? -10.052 25.491 20.010 1.00 36.19 182 GLN A N 1
ATOM 1471 C CA . GLN A 1 182 ? -9.228 25.953 21.126 1.00 36.19 182 GLN A CA 1
ATOM 1472 C C . GLN A 1 182 ? -7.807 25.390 20.970 1.00 36.19 182 GLN A C 1
ATOM 1474 O O . GLN A 1 182 ? -7.504 24.286 21.418 1.00 36.19 182 GLN A O 1
ATOM 1479 N N . GLY A 1 183 ? -6.951 26.131 20.269 1.00 35.06 183 GLY A N 1
ATOM 1480 C CA . GLY A 1 183 ? -5.513 25.905 20.191 1.00 35.06 183 GLY A CA 1
ATOM 1481 C C . GLY A 1 183 ? -4.787 26.947 21.034 1.00 35.06 183 GLY A C 1
ATOM 1482 O O . GLY A 1 183 ? -5.073 28.135 20.930 1.00 35.06 183 GLY A O 1
ATOM 1483 N N . VAL A 1 184 ? -3.868 26.498 21.884 1.00 44.44 184 VAL A N 1
ATOM 1484 C CA . VAL A 1 184 ? -3.000 27.361 22.693 1.00 44.44 184 VAL A CA 1
ATOM 1485 C C . VAL A 1 184 ? -2.059 28.130 21.756 1.00 44.44 184 VAL A C 1
ATOM 1487 O O . VAL A 1 184 ? -1.190 27.528 21.127 1.00 44.44 184 VAL A O 1
ATOM 1490 N N . GLU A 1 185 ? -2.239 29.449 21.642 1.00 37.66 185 GLU A N 1
ATOM 1491 C CA . GLU A 1 185 ? -1.295 30.337 20.953 1.00 37.66 185 GLU A CA 1
ATOM 1492 C C . GLU A 1 185 ? -0.048 30.546 21.820 1.00 37.66 185 GLU A C 1
ATOM 1494 O O . GLU A 1 185 ? -0.119 31.127 22.902 1.00 37.66 185 GLU A O 1
ATOM 1499 N N . VAL A 1 186 ? 1.109 30.097 21.332 1.00 48.91 186 VAL A N 1
ATOM 1500 C CA . VAL A 1 186 ? 2.416 30.462 21.891 1.00 48.91 186 VAL A CA 1
ATOM 1501 C C . VAL A 1 186 ? 3.071 31.432 20.913 1.00 48.91 186 VAL A C 1
ATOM 1503 O O . VAL A 1 186 ? 3.604 31.027 19.881 1.00 48.91 186 VAL A O 1
ATOM 1506 N N . ALA A 1 187 ? 2.993 32.727 21.211 1.00 45.81 187 ALA A N 1
ATOM 1507 C CA . ALA A 1 187 ? 3.742 33.750 20.494 1.00 45.81 187 ALA A CA 1
ATOM 1508 C C . ALA A 1 187 ? 5.169 33.793 21.058 1.00 45.81 187 ALA A C 1
ATOM 1510 O O . ALA A 1 187 ? 5.379 34.300 22.157 1.00 45.81 187 ALA A O 1
ATOM 1511 N N . LEU A 1 188 ? 6.145 33.250 20.327 1.00 46.38 188 LEU A N 1
ATOM 1512 C CA . LEU A 1 188 ? 7.555 33.424 20.681 1.00 46.38 188 LEU A CA 1
ATOM 1513 C C . LEU A 1 188 ? 8.066 34.764 20.146 1.00 46.38 188 LEU A C 1
ATOM 1515 O O . LEU A 1 188 ? 7.917 35.074 18.961 1.00 46.38 188 LEU A O 1
ATOM 1519 N N . ALA A 1 189 ? 8.672 35.553 21.032 1.00 47.88 189 ALA A N 1
ATOM 1520 C CA . ALA A 1 189 ? 9.336 36.797 20.680 1.00 47.88 189 ALA A CA 1
ATOM 1521 C C . ALA A 1 189 ? 10.659 36.505 19.942 1.00 47.88 189 ALA A C 1
ATOM 1523 O O . ALA A 1 189 ? 11.361 35.554 20.291 1.00 47.88 189 ALA A O 1
ATOM 1524 N N . PRO A 1 190 ? 11.043 37.328 18.950 1.00 52.22 190 PRO A N 1
ATOM 1525 C CA . PRO A 1 190 ? 12.236 37.101 18.130 1.00 52.22 190 PRO A CA 1
ATOM 1526 C C . PRO A 1 190 ? 13.576 37.135 18.895 1.00 52.22 190 PRO A C 1
ATOM 1528 O O . PRO A 1 190 ? 14.595 36.793 18.306 1.00 52.22 190 PRO A O 1
ATOM 1531 N N . GLU A 1 191 ? 13.590 37.485 20.186 1.00 56.56 191 GLU A N 1
ATOM 1532 C CA . GLU A 1 191 ? 14.785 37.430 21.046 1.00 56.56 191 GLU A CA 1
ATOM 1533 C C . GLU A 1 191 ? 15.017 36.062 21.732 1.00 56.56 191 GLU A C 1
ATOM 1535 O O . GLU A 1 191 ? 16.074 35.852 22.317 1.00 56.56 191 GLU A O 1
ATOM 1540 N N . GLU A 1 192 ? 14.099 35.087 21.635 1.00 53.50 192 GLU A N 1
ATOM 1541 C CA . GLU A 1 192 ? 14.299 33.735 22.213 1.00 53.50 192 GLU A CA 1
ATOM 1542 C C . GLU A 1 192 ? 15.008 32.740 21.270 1.00 53.50 192 GLU A C 1
ATOM 1544 O O . GLU A 1 192 ? 15.281 31.602 21.650 1.00 53.50 192 GLU A O 1
ATOM 1549 N N . LEU A 1 193 ? 15.342 33.153 20.042 1.00 47.34 193 LEU A N 1
ATOM 1550 C CA . LEU A 1 193 ? 15.900 32.271 19.008 1.00 47.34 193 LEU A CA 1
ATOM 1551 C C . LEU A 1 193 ? 17.407 31.974 19.171 1.00 47.34 193 LEU A C 1
ATOM 1553 O O . LEU A 1 193 ? 17.937 31.129 18.453 1.00 47.34 193 LEU A O 1
ATOM 1557 N N . GLU A 1 194 ? 18.105 32.627 20.104 1.00 53.41 194 GLU A N 1
ATOM 1558 C CA . GLU A 1 194 ? 19.547 32.413 20.325 1.00 53.41 194 GLU A CA 1
ATOM 1559 C C . GLU A 1 194 ? 19.873 31.397 21.436 1.00 53.41 194 GLU A C 1
ATOM 1561 O O . GLU A 1 194 ? 21.041 31.195 21.768 1.00 53.41 194 GLU A O 1
ATOM 1566 N N . LEU A 1 195 ? 18.869 30.719 22.008 1.00 51.81 195 LEU A N 1
ATOM 1567 C CA . LEU A 1 195 ? 19.106 29.635 22.964 1.00 51.81 195 LEU A CA 1
ATOM 1568 C C . LEU A 1 195 ? 19.231 28.279 22.257 1.00 51.81 195 LEU A C 1
ATOM 1570 O O . LEU A 1 195 ? 18.403 27.907 21.427 1.00 51.81 195 LEU A O 1
ATOM 1574 N N . ASP A 1 196 ? 20.288 27.545 22.623 1.00 57.84 196 ASP A N 1
ATOM 1575 C CA . ASP A 1 196 ? 20.649 26.220 22.109 1.00 57.84 196 ASP A CA 1
ATOM 1576 C C . ASP A 1 196 ? 19.406 25.298 22.023 1.00 57.84 196 ASP A C 1
ATOM 1578 O O . ASP A 1 196 ? 18.621 25.245 22.977 1.00 57.84 196 ASP A O 1
ATOM 1582 N N . PRO A 1 197 ? 19.174 24.567 20.912 1.00 63.84 197 PRO A N 1
ATOM 1583 C CA . PRO A 1 197 ? 17.942 23.801 20.653 1.00 63.84 197 PRO A CA 1
ATOM 1584 C C . PRO A 1 197 ? 17.559 22.793 21.750 1.00 63.84 197 PRO A C 1
ATOM 1586 O O . PRO A 1 197 ? 16.398 22.389 21.865 1.00 63.84 197 PRO A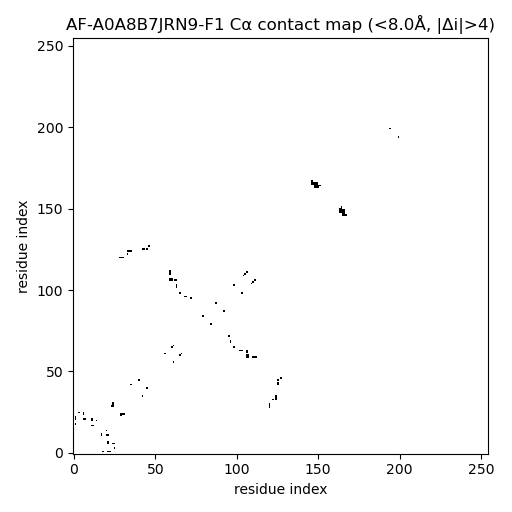 O 1
ATOM 1589 N N . THR A 1 198 ? 18.517 22.403 22.588 1.00 69.94 198 THR A N 1
ATOM 1590 C CA . THR A 1 198 ? 18.297 21.560 23.765 1.00 69.94 198 THR A CA 1
ATOM 1591 C C . THR A 1 198 ? 17.542 22.295 24.882 1.00 69.94 198 THR A C 1
ATOM 1593 O O . THR A 1 198 ? 16.636 21.722 25.487 1.00 69.94 198 THR A O 1
ATOM 1596 N N . ALA A 1 199 ? 17.829 23.580 25.099 1.00 69.69 199 ALA A N 1
ATOM 1597 C CA . ALA A 1 199 ? 17.203 24.414 26.123 1.00 69.69 199 ALA A CA 1
ATOM 1598 C C . ALA A 1 199 ? 15.766 24.823 25.754 1.00 69.69 199 ALA A C 1
ATOM 1600 O O . ALA A 1 199 ? 14.892 24.843 26.618 1.00 69.69 199 ALA A O 1
ATOM 1601 N N . MET A 1 200 ? 15.487 25.074 24.470 1.00 66.00 200 MET A N 1
ATOM 1602 C CA . MET A 1 200 ? 14.128 25.367 23.980 1.00 66.00 200 MET A CA 1
ATOM 1603 C C . MET A 1 200 ? 13.182 24.176 24.151 1.00 66.00 200 MET A C 1
ATOM 1605 O O . MET A 1 200 ? 12.031 24.341 24.554 1.00 66.00 200 MET A O 1
ATOM 1609 N N . THR A 1 201 ? 13.688 22.965 23.903 1.00 73.12 201 THR A N 1
ATOM 1610 C CA . THR A 1 201 ? 12.923 21.728 24.111 1.00 73.12 201 THR A CA 1
ATOM 1611 C C . THR A 1 201 ? 12.582 21.547 25.591 1.00 73.12 201 THR A C 1
ATOM 1613 O O . THR A 1 201 ? 11.436 21.262 25.923 1.00 73.12 201 THR A O 1
ATOM 1616 N N . GLN A 1 202 ? 13.537 21.812 26.488 1.00 77.06 202 GLN A N 1
ATOM 1617 C CA . GLN A 1 202 ? 13.315 21.739 27.935 1.00 77.06 202 GLN A CA 1
ATOM 1618 C C . GLN A 1 202 ? 12.318 22.787 28.432 1.00 77.06 202 GLN A C 1
ATOM 1620 O O . GLN A 1 202 ? 11.428 22.450 29.205 1.00 77.06 202 GLN A O 1
ATOM 1625 N N . LYS A 1 203 ? 12.408 24.035 27.954 1.00 75.44 203 LYS A N 1
ATOM 1626 C CA . LYS A 1 203 ? 11.451 25.091 28.316 1.00 75.44 203 LYS A CA 1
ATOM 1627 C C . LYS A 1 203 ? 10.035 24.786 27.835 1.00 75.44 203 LYS A C 1
ATOM 1629 O O . LYS A 1 203 ? 9.076 25.024 28.565 1.00 75.44 203 LYS A O 1
ATOM 1634 N N . TYR A 1 204 ? 9.898 24.235 26.630 1.00 73.94 204 TYR A N 1
ATOM 1635 C CA . TYR A 1 204 ? 8.606 23.793 26.112 1.00 73.94 204 TYR A CA 1
ATOM 1636 C C . TYR A 1 204 ? 8.038 22.634 26.943 1.00 73.94 204 TYR A C 1
ATOM 1638 O O . TYR A 1 204 ? 6.872 22.669 27.332 1.00 73.94 204 TYR A O 1
ATOM 1646 N N . GLU A 1 205 ? 8.862 21.638 27.276 1.00 78.12 205 GLU A N 1
ATOM 1647 C CA . GLU A 1 205 ? 8.461 20.514 28.128 1.00 78.12 205 GLU A CA 1
ATOM 1648 C C . GLU A 1 205 ? 8.096 20.957 29.552 1.00 78.12 205 GLU A C 1
ATOM 1650 O O . GLU A 1 205 ? 7.100 20.478 30.096 1.00 78.12 205 GLU A O 1
ATOM 1655 N N . GLU A 1 206 ? 8.835 21.894 30.149 1.00 78.06 206 GLU A N 1
ATOM 1656 C CA . GLU A 1 206 ? 8.510 22.465 31.460 1.00 78.06 206 GLU A CA 1
ATOM 1657 C C . GLU A 1 206 ? 7.199 23.238 31.432 1.00 78.06 206 GLU A C 1
ATOM 1659 O O . GLU A 1 206 ? 6.360 23.011 32.298 1.00 78.06 206 GLU A O 1
ATOM 1664 N N . HIS A 1 207 ? 6.972 24.080 30.423 1.00 75.94 207 HIS A N 1
ATOM 1665 C CA . HIS A 1 207 ? 5.738 24.855 30.314 1.00 75.94 207 HIS A CA 1
ATOM 1666 C C . HIS A 1 207 ? 4.511 23.957 30.081 1.00 75.94 207 HIS A C 1
ATOM 1668 O O . HIS A 1 207 ? 3.462 24.157 30.692 1.00 75.94 207 HIS A O 1
ATOM 1674 N N . VAL A 1 208 ? 4.643 22.910 29.258 1.00 79.75 208 VAL A N 1
ATOM 1675 C CA . VAL A 1 208 ? 3.587 21.900 29.070 1.00 79.75 208 VAL A CA 1
ATOM 1676 C C . VAL A 1 208 ? 3.336 21.126 30.364 1.00 79.75 208 VAL A C 1
ATOM 1678 O O . VAL A 1 208 ? 2.183 20.869 30.715 1.00 79.75 208 VAL A O 1
ATOM 1681 N N . ARG A 1 209 ? 4.394 20.781 31.107 1.00 78.69 209 ARG A N 1
ATOM 1682 C CA . ARG A 1 209 ? 4.277 20.087 32.393 1.00 78.69 209 ARG A CA 1
ATOM 1683 C C . ARG A 1 209 ? 3.679 20.980 33.473 1.00 78.69 209 ARG A C 1
ATOM 1685 O O . ARG A 1 209 ? 2.918 20.478 34.289 1.00 78.69 209 ARG A O 1
ATOM 1692 N N . GLU A 1 210 ? 3.987 22.273 33.496 1.00 76.12 210 GLU A N 1
ATOM 1693 C CA . GLU A 1 210 ? 3.379 23.237 34.414 1.00 76.12 210 GLU A CA 1
ATOM 1694 C C . GLU A 1 210 ? 1.909 23.471 34.091 1.00 76.12 210 GLU A C 1
ATOM 1696 O O . GLU A 1 210 ? 1.106 23.477 35.018 1.00 76.12 210 GLU A O 1
ATOM 1701 N N . GLN A 1 211 ? 1.529 23.564 32.812 1.00 68.38 211 GLN A N 1
ATOM 1702 C CA . GLN A 1 211 ? 0.117 23.603 32.423 1.00 68.38 211 GLN A CA 1
ATOM 1703 C C . GLN A 1 211 ? -0.612 22.323 32.841 1.00 68.38 211 GLN A C 1
ATOM 1705 O O . GLN A 1 211 ? -1.666 22.402 33.462 1.00 68.38 211 GLN A O 1
ATOM 1710 N N . GLN A 1 212 ? -0.039 21.143 32.585 1.00 62.47 212 GLN A N 1
ATOM 1711 C CA . GLN A 1 212 ? -0.627 19.877 33.037 1.00 62.47 212 GLN A CA 1
ATOM 1712 C C . GLN A 1 212 ? -0.700 19.790 34.566 1.00 62.47 212 GLN A C 1
ATOM 1714 O O . GLN A 1 212 ? -1.722 19.381 35.102 1.00 62.47 212 GLN A O 1
ATOM 1719 N N . ALA A 1 213 ? 0.336 20.230 35.282 1.00 72.81 213 ALA A N 1
ATOM 1720 C CA . ALA A 1 213 ? 0.371 20.219 36.741 1.00 72.81 213 ALA A CA 1
ATOM 1721 C C . ALA A 1 213 ? -0.547 21.275 37.380 1.00 72.81 213 ALA A C 1
ATOM 1723 O O . ALA A 1 213 ? -1.030 21.055 38.491 1.00 72.81 213 ALA A O 1
ATOM 1724 N N . GLN A 1 214 ? -0.791 22.413 36.722 1.00 64.69 214 GLN A N 1
ATOM 1725 C CA . GLN A 1 214 ? -1.795 23.395 37.141 1.00 64.69 214 GLN A CA 1
ATOM 1726 C C . GLN A 1 214 ? -3.200 22.836 36.938 1.00 64.69 214 GLN A C 1
ATOM 1728 O O . GLN A 1 214 ? -3.965 22.826 37.896 1.00 64.69 214 GLN A O 1
ATOM 1733 N N . VAL A 1 215 ? -3.489 22.262 35.766 1.00 66.88 215 VAL A N 1
ATOM 1734 C CA . VAL A 1 215 ? -4.770 21.594 35.483 1.00 66.88 215 VAL A CA 1
ATOM 1735 C C . VAL A 1 215 ? -5.020 20.449 36.474 1.00 66.88 215 VAL A C 1
ATOM 1737 O O . VAL A 1 215 ? -6.092 20.364 37.064 1.00 66.88 215 VAL A O 1
ATOM 1740 N N . GLU A 1 216 ? -4.010 19.624 36.770 1.00 62.94 216 GLU A N 1
ATOM 1741 C CA . GLU A 1 216 ? -4.127 18.567 37.781 1.00 62.94 216 GLU A CA 1
ATOM 1742 C C . GLU A 1 216 ? -4.346 19.136 39.195 1.00 62.94 216 GLU A C 1
ATOM 1744 O O . GLU A 1 216 ? -5.201 18.643 39.931 1.00 62.94 216 GLU A O 1
ATOM 1749 N N . LYS A 1 217 ? -3.615 20.183 39.607 1.00 64.38 217 LYS A N 1
ATOM 1750 C CA . LYS A 1 217 ? -3.810 20.819 40.927 1.00 64.38 217 LYS A CA 1
ATOM 1751 C C . LYS A 1 217 ? -5.197 21.448 41.071 1.00 64.38 217 LYS A C 1
ATOM 1753 O O . LYS A 1 217 ? -5.769 21.379 42.162 1.00 64.38 217 LYS A O 1
ATOM 1758 N N . GLU A 1 218 ? -5.728 22.035 40.005 1.00 60.44 218 GLU A N 1
ATOM 1759 C CA . GLU A 1 218 ? -7.084 22.583 39.952 1.00 60.44 218 GLU A CA 1
ATOM 1760 C C . GLU A 1 218 ? -8.132 21.465 40.088 1.00 60.44 218 GLU A C 1
ATOM 1762 O O . GLU A 1 218 ? -9.010 21.559 40.952 1.00 60.44 218 GLU A O 1
ATOM 1767 N N . ASP A 1 219 ? -7.956 20.343 39.383 1.00 67.88 219 ASP A N 1
ATOM 1768 C CA . ASP A 1 219 ? -8.847 19.173 39.449 1.00 67.88 219 ASP A CA 1
ATOM 17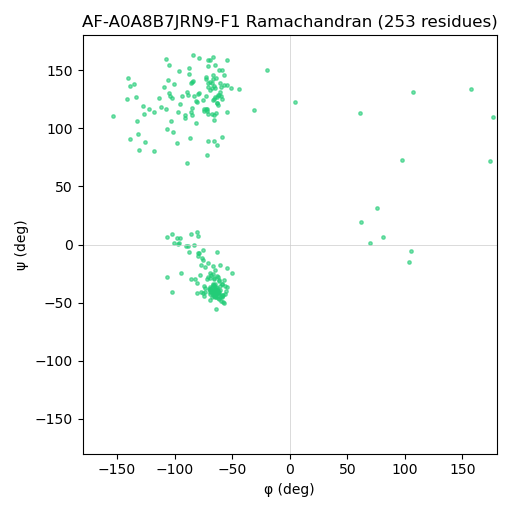69 C C . ASP A 1 219 ? -8.840 18.470 40.826 1.00 67.88 219 ASP A C 1
ATOM 1771 O O . ASP A 1 219 ? -9.871 17.980 41.306 1.00 67.88 219 ASP A O 1
ATOM 1775 N N . PHE A 1 220 ? -7.694 18.429 41.519 1.00 69.00 220 PHE A N 1
ATOM 1776 C CA . PHE A 1 220 ? -7.606 17.872 42.878 1.00 69.00 220 PHE A CA 1
ATOM 1777 C C . PHE A 1 220 ? -8.237 18.785 43.936 1.00 69.00 220 PHE A C 1
ATOM 1779 O O . PHE A 1 220 ? -8.864 18.288 44.880 1.00 69.00 220 PHE A O 1
ATOM 1786 N N . SER A 1 221 ? -8.089 20.104 43.787 1.00 70.44 221 SER A N 1
ATOM 1787 C CA . SER A 1 221 ? -8.706 21.097 44.671 1.00 70.44 221 SER A CA 1
ATOM 1788 C C . SER A 1 221 ? -10.232 21.004 44.624 1.00 70.44 221 SER A C 1
ATOM 1790 O O . SER A 1 221 ? -10.882 20.982 45.674 1.00 70.44 221 SER A O 1
ATOM 1792 N N . ASP A 1 222 ? -10.803 20.839 43.428 1.00 72.94 222 ASP A N 1
ATOM 1793 C CA . ASP A 1 222 ? -12.253 20.805 43.234 1.00 72.94 222 ASP A CA 1
ATOM 1794 C C . ASP A 1 222 ? -12.890 19.539 43.841 1.00 72.94 222 ASP A C 1
ATOM 1796 O O . ASP A 1 222 ? -13.904 19.596 44.542 1.00 72.94 222 ASP A O 1
ATOM 1800 N N . MET A 1 223 ? -12.218 18.388 43.730 1.00 69.19 223 MET A N 1
ATOM 1801 C CA . MET A 1 223 ? -12.672 17.139 44.356 1.00 69.19 223 MET A CA 1
ATOM 1802 C C . MET A 1 223 ? -12.617 17.183 45.898 1.00 69.19 223 MET A C 1
ATOM 1804 O O . MET A 1 223 ? -13.488 16.626 46.579 1.00 69.19 223 MET A O 1
ATOM 1808 N N . VAL A 1 224 ? -11.607 17.844 46.476 1.00 76.62 224 VAL A N 1
ATOM 1809 C CA . VAL A 1 224 ? -11.482 18.018 47.935 1.00 76.62 224 VAL A CA 1
ATOM 1810 C C . VAL A 1 224 ? -12.499 19.040 48.451 1.00 76.62 224 VAL A C 1
ATOM 1812 O O . VAL A 1 224 ? -13.137 18.802 49.484 1.00 76.62 224 VAL A O 1
ATOM 1815 N N . ALA A 1 225 ? -12.713 20.135 47.720 1.00 78.69 225 ALA A N 1
ATOM 1816 C CA . ALA A 1 225 ? -13.722 21.142 48.026 1.00 78.69 225 ALA A CA 1
ATOM 1817 C C . ALA A 1 225 ? -15.142 20.560 47.964 1.00 78.69 225 ALA A C 1
ATOM 1819 O O . ALA A 1 225 ? -15.939 20.807 48.874 1.00 78.69 225 ALA A O 1
ATOM 1820 N N . GLU A 1 226 ? -15.449 19.709 46.980 1.00 75.50 226 GLU A N 1
ATOM 1821 C CA . GLU A 1 226 ? -16.739 19.018 46.880 1.00 75.50 226 GLU A CA 1
ATOM 1822 C C . GLU A 1 226 ? -16.975 18.091 48.085 1.00 75.50 226 GLU A C 1
ATOM 1824 O O . GLU A 1 226 ? -18.070 18.053 48.660 1.00 75.50 226 GLU A O 1
ATOM 1829 N N . HIS A 1 227 ? -15.937 17.376 48.533 1.00 77.81 227 HIS A N 1
ATOM 1830 C CA . HIS A 1 227 ? -16.027 16.492 49.694 1.00 77.81 227 HIS A CA 1
ATOM 1831 C C . HIS A 1 227 ? -16.191 17.277 51.008 1.00 77.81 227 HIS A C 1
ATOM 1833 O O . HIS A 1 227 ? -17.022 16.920 51.853 1.00 77.81 227 HIS A O 1
ATOM 1839 N N . ALA A 1 228 ? -15.472 18.392 51.164 1.00 83.88 228 ALA A N 1
ATOM 1840 C CA . ALA A 1 228 ? -15.612 19.304 52.298 1.00 83.88 228 ALA A CA 1
ATOM 1841 C C . ALA A 1 228 ? -16.997 19.981 52.321 1.00 83.88 228 ALA A C 1
ATOM 1843 O O . ALA A 1 228 ? -17.642 20.062 53.373 1.00 83.88 228 ALA A O 1
ATOM 1844 N N . ALA A 1 229 ? -17.510 20.399 51.162 1.00 82.38 229 ALA A N 1
ATOM 1845 C CA . ALA A 1 229 ? -18.842 20.975 51.010 1.00 82.38 229 ALA A CA 1
ATOM 1846 C C . ALA A 1 229 ? -19.942 19.953 51.328 1.00 82.38 229 ALA A C 1
ATOM 1848 O O . ALA A 1 229 ? -20.889 20.285 52.046 1.00 82.38 229 ALA A O 1
ATOM 1849 N N . LYS A 1 230 ? -19.794 18.693 50.896 1.00 79.50 230 LYS A N 1
ATOM 1850 C CA . LYS A 1 230 ? -20.700 17.590 51.262 1.00 79.50 230 LYS A CA 1
ATOM 1851 C C . LYS A 1 230 ? -20.702 17.320 52.762 1.00 79.50 230 LYS A C 1
ATOM 1853 O O . LYS A 1 230 ? -21.775 17.157 53.344 1.00 79.50 230 LYS A O 1
ATOM 1858 N N . GLN A 1 231 ? -19.544 17.333 53.422 1.00 76.44 231 GLN A N 1
ATOM 1859 C CA . GLN A 1 231 ? -19.478 17.198 54.881 1.00 76.44 231 GLN A CA 1
ATOM 1860 C C . GLN A 1 231 ? -20.134 18.387 55.600 1.00 76.44 231 GLN A C 1
ATOM 1862 O O . GLN A 1 231 ? -20.881 18.192 56.563 1.00 76.44 231 GLN A O 1
ATOM 1867 N N . LYS A 1 232 ? -19.930 19.616 55.110 1.00 80.12 232 LYS A N 1
ATOM 1868 C CA . LYS A 1 232 ? -20.524 20.833 55.683 1.00 80.12 232 LYS A CA 1
ATOM 1869 C C . LYS A 1 232 ? -22.037 20.903 55.460 1.00 80.12 232 LYS A C 1
ATOM 1871 O O . LYS A 1 232 ? -22.764 21.265 56.381 1.00 80.12 232 LYS A O 1
ATOM 1876 N N . GLN A 1 233 ? -22.540 20.501 54.291 1.00 77.19 233 GLN A N 1
ATOM 1877 C CA . GLN A 1 233 ? -23.979 20.373 54.032 1.00 77.19 233 GLN A CA 1
ATOM 1878 C C . GLN A 1 233 ? -24.616 19.275 54.885 1.00 77.19 233 GLN A C 1
ATOM 1880 O O . GLN A 1 233 ? -25.712 19.480 55.403 1.00 77.19 233 GLN A O 1
ATOM 1885 N N . LYS A 1 234 ? -23.929 18.144 55.091 1.00 78.19 234 LYS A N 1
ATOM 1886 C CA . LYS A 1 234 ? -24.408 17.074 55.976 1.00 78.19 234 LYS A CA 1
ATOM 1887 C C . LYS A 1 234 ? -24.489 17.544 57.433 1.00 78.19 234 LYS A C 1
ATOM 1889 O O . LYS A 1 234 ? -25.480 17.257 58.092 1.00 78.19 234 LYS A O 1
ATOM 1894 N N . LYS A 1 235 ? -23.524 18.349 57.902 1.00 71.50 235 LYS A N 1
ATOM 1895 C CA . LYS A 1 235 ? -23.583 19.015 59.219 1.00 71.50 235 LYS A CA 1
ATOM 1896 C C . LYS A 1 235 ? -24.694 20.072 59.310 1.00 71.50 235 LYS A C 1
ATOM 1898 O O . LYS A 1 235 ? -25.394 20.108 60.312 1.00 71.50 235 LYS A O 1
ATOM 1903 N N . ARG A 1 236 ? -24.913 20.886 58.267 1.00 67.69 236 ARG A N 1
ATOM 1904 C CA . ARG A 1 236 ? -26.008 21.884 58.226 1.00 67.69 236 ARG A CA 1
ATOM 1905 C C . ARG A 1 236 ? -27.399 21.248 58.195 1.00 67.69 236 ARG A C 1
ATOM 1907 O O . ARG A 1 236 ? -28.317 21.805 58.777 1.00 67.69 236 ARG A O 1
ATOM 1914 N N . LYS A 1 237 ? -27.557 20.085 57.554 1.00 65.62 237 LYS A N 1
ATOM 1915 C CA . LYS A 1 237 ? -28.808 19.305 57.570 1.00 65.62 237 LYS A CA 1
ATOM 1916 C C . LYS A 1 237 ? -29.039 18.537 58.880 1.00 65.62 237 LYS A C 1
ATOM 1918 O O . LYS A 1 237 ? -30.137 18.037 59.079 1.00 65.62 237 LYS A O 1
ATOM 1923 N N . ALA A 1 238 ? -28.030 18.442 59.748 1.00 60.78 238 ALA A N 1
ATOM 1924 C CA . ALA A 1 238 ? -28.107 17.757 61.038 1.00 60.78 238 ALA A CA 1
ATOM 1925 C C . ALA A 1 238 ? -28.293 18.709 62.239 1.00 60.78 238 ALA A C 1
ATOM 1927 O O . ALA A 1 238 ? -28.344 18.235 63.370 1.00 60.78 238 ALA A O 1
ATOM 1928 N N . GLN A 1 239 ? -28.402 20.029 62.026 1.00 52.84 239 GLN A N 1
ATOM 1929 C CA . GLN A 1 239 ? -28.836 20.965 63.071 1.00 52.84 239 GLN A CA 1
ATOM 1930 C C . GLN A 1 239 ? -30.371 21.100 63.058 1.00 52.84 239 GLN A C 1
ATOM 1932 O O . GLN A 1 239 ? -30.932 21.369 61.992 1.00 52.84 239 GLN A O 1
ATOM 1937 N N . PRO A 1 240 ? -31.062 20.941 64.202 1.00 51.44 240 PRO A N 1
ATOM 1938 C CA . PRO A 1 240 ? -32.491 21.217 64.299 1.00 51.44 240 PRO A CA 1
ATOM 1939 C C . PRO A 1 240 ? -32.765 22.721 64.131 1.00 51.44 240 PRO A C 1
ATOM 1941 O O . PRO A 1 240 ? -32.066 23.564 64.693 1.00 51.44 240 PRO A O 1
ATOM 1944 N N . GLN A 1 241 ? -33.778 23.056 63.325 1.00 50.94 241 GLN A N 1
ATOM 1945 C CA . GLN A 1 241 ? -34.321 24.411 63.202 1.00 50.94 241 GLN A CA 1
ATOM 1946 C C . GLN A 1 241 ? -35.098 24.780 64.473 1.00 50.94 241 GLN A C 1
ATOM 1948 O O . GLN A 1 241 ? -36.313 24.613 64.515 1.00 50.94 241 GLN A O 1
ATOM 1953 N N . ASP A 1 242 ? -34.423 25.342 65.472 1.00 47.59 242 ASP A N 1
ATOM 1954 C CA . ASP A 1 242 ? -35.082 26.109 66.531 1.00 47.59 242 ASP A CA 1
ATOM 1955 C C . ASP A 1 242 ? -34.913 27.606 66.263 1.00 47.59 242 ASP A C 1
ATOM 1957 O O . ASP A 1 242 ? -33.870 28.185 66.551 1.00 47.59 242 ASP A O 1
ATOM 1961 N N . ALA A 1 243 ? -35.940 28.200 65.641 1.00 45.50 243 ALA A N 1
ATOM 1962 C CA . ALA A 1 243 ? -36.387 29.592 65.813 1.00 45.50 243 ALA A CA 1
ATOM 1963 C C . ALA A 1 243 ? -37.507 29.928 64.803 1.00 45.50 243 ALA A C 1
ATOM 1965 O O . ALA A 1 243 ? -37.322 30.690 63.853 1.00 45.50 243 ALA A O 1
ATOM 1966 N N . ARG A 1 244 ? -38.711 29.383 65.015 1.00 45.09 244 ARG A N 1
ATOM 1967 C CA . ARG A 1 244 ? -39.959 29.987 64.512 1.00 45.09 244 ARG A CA 1
ATOM 1968 C C . ARG A 1 244 ? -40.599 30.782 65.650 1.00 45.09 244 ARG A C 1
ATOM 1970 O O . ARG A 1 244 ? -41.431 30.264 66.384 1.00 45.09 244 ARG A O 1
ATOM 1977 N N . GLY A 1 245 ? -40.208 32.046 65.793 1.00 38.28 245 GLY A N 1
ATOM 1978 C CA . GLY A 1 245 ? -40.906 33.016 66.638 1.00 38.28 245 GLY A CA 1
ATOM 1979 C C . GLY A 1 245 ? -42.040 33.686 65.863 1.00 38.28 245 GLY A C 1
ATOM 1980 O O . GLY A 1 245 ? -41.818 34.683 65.184 1.00 38.28 245 GLY A O 1
ATOM 1981 N N . GLY A 1 246 ? -43.249 33.126 65.937 1.00 43.69 246 GLY A N 1
ATOM 1982 C CA . GLY A 1 246 ? -44.479 33.776 65.480 1.00 43.69 246 GLY A CA 1
ATOM 1983 C C . GLY A 1 246 ? -45.136 34.558 66.620 1.00 43.69 246 GLY A C 1
ATOM 1984 O O . GLY A 1 246 ? -45.652 33.953 67.555 1.00 43.69 246 GLY A O 1
ATOM 1985 N N . GLY A 1 247 ? -45.145 35.891 66.533 1.00 38.91 247 GLY A N 1
ATOM 1986 C CA . GLY A 1 247 ? -45.881 36.791 67.431 1.00 38.91 247 GLY A CA 1
ATOM 1987 C C . GLY A 1 247 ? -47.030 37.477 66.690 1.00 38.91 247 GLY A C 1
ATOM 1988 O O . GLY A 1 247 ? -46.817 38.167 65.698 1.00 38.91 247 GLY A O 1
ATOM 1989 N N . LYS A 1 248 ? -48.256 37.220 67.148 1.00 41.41 248 LYS A N 1
ATOM 1990 C CA . LYS A 1 248 ? -49.548 37.542 66.523 1.00 41.41 248 LYS A CA 1
ATOM 1991 C C . LYS A 1 248 ? -49.822 39.054 66.432 1.00 41.41 248 LYS A C 1
ATOM 1993 O O . LYS A 1 248 ? -49.675 39.770 67.416 1.00 41.41 248 LYS A O 1
ATOM 1998 N N . LYS A 1 249 ? -50.335 39.501 65.276 1.00 50.66 249 LYS A N 1
ATOM 1999 C CA . LYS A 1 249 ? -51.071 40.769 65.124 1.00 50.66 249 LYS A CA 1
ATOM 2000 C C . LYS A 1 249 ? -52.397 40.679 65.891 1.00 50.66 249 LYS A C 1
ATOM 2002 O O . LYS A 1 249 ? -53.200 39.804 65.578 1.00 50.66 249 LYS A O 1
ATOM 2007 N N . TYR A 1 250 ? -52.649 41.604 66.813 1.00 43.12 250 TYR A N 1
ATOM 2008 C CA . TYR A 1 250 ? -54.001 41.933 67.269 1.00 43.12 250 TYR A CA 1
ATOM 2009 C C . TYR A 1 250 ? -54.427 43.258 66.632 1.00 43.12 250 TYR A C 1
ATOM 2011 O O . TYR A 1 250 ? -53.681 44.235 66.665 1.00 43.12 250 TYR A O 1
ATOM 2019 N N . LYS A 1 251 ? -55.603 43.236 65.997 1.00 48.75 251 LYS A N 1
ATOM 2020 C CA . LYS A 1 251 ? -56.310 44.398 65.455 1.00 48.75 251 LYS A CA 1
ATOM 2021 C C . LYS A 1 251 ? -57.169 45.048 66.551 1.00 48.75 251 LYS A C 1
ATOM 2023 O O . LYS A 1 251 ? -57.794 44.355 67.344 1.00 48.75 251 LYS A O 1
ATOM 2028 N N . GLU A 1 252 ? -57.123 46.370 66.508 1.00 45.84 252 GLU A N 1
ATOM 2029 C CA . GLU A 1 252 ? -57.892 47.470 67.103 1.00 45.84 252 GLU A CA 1
ATOM 2030 C C . GLU A 1 252 ? -59.324 47.320 67.672 1.00 45.84 252 GLU A C 1
ATOM 2032 O O . GLU A 1 252 ? -60.164 46.602 67.144 1.00 45.84 252 GLU A O 1
ATOM 2037 N N . PHE A 1 253 ? -59.541 48.190 68.679 1.00 42.50 253 PHE A N 1
ATOM 2038 C CA . PHE A 1 253 ? -60.695 49.042 69.054 1.00 42.50 253 PHE A CA 1
ATOM 2039 C C . PHE A 1 253 ? -62.092 48.468 69.412 1.00 42.50 253 PHE A C 1
ATOM 2041 O O . PHE A 1 253 ? -62.845 48.000 68.570 1.00 42.50 253 PHE A O 1
ATOM 2048 N N . LYS A 1 254 ? -62.430 48.655 70.709 1.00 48.56 254 LYS A N 1
ATOM 2049 C CA . LYS A 1 254 ? -63.666 49.200 71.349 1.00 48.56 254 LYS A CA 1
ATOM 2050 C C . LYS A 1 254 ? -64.817 49.539 70.365 1.00 48.56 254 LYS A C 1
ATOM 2052 O O . LYS A 1 254 ? -64.596 50.350 69.474 1.00 48.56 254 LYS A O 1
ATOM 2057 N N . PHE A 1 255 ? -66.034 48.995 70.479 1.00 39.28 255 PHE A N 1
ATOM 2058 C CA . PHE A 1 255 ? -67.063 49.179 71.523 1.00 39.28 255 PHE A CA 1
ATOM 2059 C C . PHE A 1 255 ? -68.086 48.033 71.457 1.00 39.28 255 PHE A C 1
ATOM 2061 O O . PHE A 1 255 ? -68.320 47.543 70.329 1.00 39.28 255 PHE A O 1
#

Radius of gyration: 37.56 Å; Cα contacts (8 Å, |Δi|>4): 71; chains: 1; bounding box: 96×81×105 Å

Foldseek 3Di:
DDPCPPQDDPCLVVDPDSRVVNVQSPDPLDADDAPCPPPPDPAPPVCVPPDDDPDDDPPLVVVQVVVVLVVVVVVVVVPDDPVRVVVCVVPPDPCSDDGDPVSVVCSVPPVDDDDDDDDRNDDDGPDDDDDPDDDDDDDDPDPDDDFDWDADPDDDDDPDDDGTDTDPPVPPPDDDDDDDDPDDDDDDDPVVVPDDPVVVVVVVVVVVVVVVVVVVVVVVVVVVVVVVVVVVVVVVVPDDDPDPDDDDDDDDDDD

pLDDT: mean 72.67, std 20.02, range [30.38, 95.69]

Nearest PDB structures (foldseek):
  8y7e-assembly1_2  TM=9.597E-01  e=9.502E-19  Homo sapiens
  8rm5-assembly1_B2  TM=9.739E-01  e=1.404E-18  Homo sapiens
  8i0u-assembly1_2  TM=9.614E-01  e=2.362E-18  Homo sapiens
  6ff7-assembly1_8  TM=9.738E-01  e=4.702E-17  Homo sapiens
  7qtt-assembly1_E  TM=9.606E-01  e=1.516E-16  Homo sapiens

Secondary structure (DSSP, 8-state):
--S-GGG--GGGGGSSSHHHHHHHHHSTTPPPPPGGGG-SSPTTGGGTT-PPPPPPPPHHHHTTTHHHHHHHHHHHHHSS-HHHHHHHHHS--S-SS---HHHHHHHHHTS-----PPPTT------S------S----PPPS--PPPB------SS-----S--B--TTTS---PPPP----------TTSTTS-HHHHHHHHHHHHHHHHHHHHHHHHHHHHHHHHHHHHHHHHTTS--------PPPP----

Solvent-accessible surface area (backbone atoms only — not comparable to full-atom values): 17656 Å² total; per-residue (Å²): 143,69,96,63,69,87,73,65,53,89,68,44,81,76,44,98,54,45,68,61,50,50,51,56,66,64,39,87,92,56,66,79,84,68,80,63,79,83,47,94,62,64,89,73,63,82,52,73,90,61,83,75,78,77,90,77,72,57,68,45,58,47,74,67,45,58,58,64,61,48,52,59,47,49,56,57,55,69,74,46,51,72,71,55,52,55,51,38,71,78,56,68,78,79,77,86,73,84,73,63,64,66,56,54,49,41,28,67,73,71,50,60,72,86,74,92,76,82,62,93,72,74,76,92,69,90,64,81,92,72,74,92,69,78,94,83,80,96,70,82,79,78,92,72,82,87,70,62,72,54,89,74,82,90,78,78,100,68,91,88,72,85,94,78,49,72,70,62,72,86,77,70,74,82,75,79,87,79,79,87,75,95,68,88,84,79,84,79,61,89,83,65,74,82,55,60,74,71,55,52,52,50,52,50,52,49,52,53,50,49,52,51,51,49,55,49,52,53,56,53,50,51,58,51,48,52,52,51,48,51,53,50,50,53,53,62,71,68,54,81,90,84,80,87,84,85,81,82,88,80,82,83,82,91,131